Protein 6D8V (pdb70)

Nearest PDB structures (foldseek):
  6d8v-assembly1_A  TM=1.004E+00  e=6.070E-60  Sinorhizobium meliloti 1021
  5lt9-assembly1_A  TM=6.717E-01  e=2.397E-11  Pseudomonas aeruginosa
  3c8c-assembly1_B  TM=7.247E-01  e=2.917E-10  Vibrio cholerae O1 biovar El Tor str. N16961
  5avf-assembly1_A  TM=7.176E-01  e=3.956E-10  Vibrio cholerae
  6iov-assembly1_B-2  TM=7.305E-01  e=6.442E-10  Vibrio cholerae

Structure (mmCIF, N/CA/C/O backbone):
data_6D8V
#
_entry.id   6D8V
#
_cell.length_a   119.040
_cell.length_b   119.040
_cell.length_c   121.580
_cell.angle_alpha   90.000
_cell.angle_beta   90.000
_cell.angle_gamma   120.000
#
_symmetry.space_group_name_H-M   'P 62 2 2'
#
loop_
_entity.id
_entity.type
_entity.pdbx_description
1 polymer 'Probable chemoreceptor (Methyl-accepting chemotaxis) transmembrane protein'
2 non-polymer 2-AMINO-2-HYDROXYMETHYL-PROPANE-1,3-DIOL
3 non-polymer 1,1-DIMETHYL-PROLINIUM
4 water water
#
loop_
_atom_site.group_PDB
_atom_site.id
_atom_site.type_symbol
_atom_site.label_atom_id
_atom_site.label_alt_id
_atom_site.label_comp_id
_atom_site.label_asym_id
_atom_site.label_entity_id
_a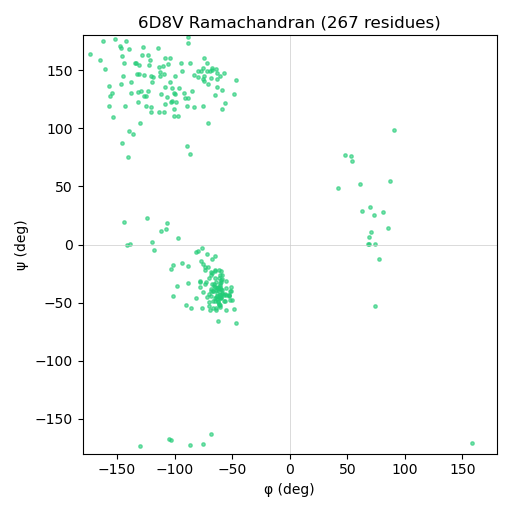tom_site.label_seq_id
_atom_site.pdbx_PDB_ins_code
_atom_site.Cartn_x
_atom_site.Cartn_y
_atom_site.Cartn_z
_atom_site.occupancy
_atom_site.B_iso_or_equiv
_atom_site.auth_seq_id
_atom_site.auth_comp_id
_atom_site.auth_asym_id
_atom_site.auth_atom_id
_atom_site.pdbx_PDB_model_num
ATOM 1 N N . ASP A 1 1 ? 42.998 58.017 89.592 1.00 123.77 38 ASP A N 1
ATOM 2 C CA . ASP A 1 1 ? 43.330 56.694 89.071 1.00 135.05 38 ASP A CA 1
ATOM 3 C C . ASP A 1 1 ? 42.316 55.665 89.562 1.00 138.07 38 ASP A C 1
ATOM 4 O O . ASP A 1 1 ? 41.899 55.704 90.722 1.00 128.24 38 ASP A O 1
ATOM 9 N N . ARG A 1 2 ? 41.913 54.742 88.682 1.00 148.49 39 ARG A N 1
ATOM 10 C CA . ARG A 1 2 ? 40.961 53.714 89.090 1.00 141.24 39 ARG A CA 1
ATOM 11 C C . ARG A 1 2 ? 41.601 52.669 89.995 1.00 130.22 39 ARG A C 1
ATOM 12 O O . ARG A 1 2 ? 40.885 51.996 90.744 1.00 121.29 39 ARG A O 1
ATOM 20 N N . VAL A 1 3 ? 42.926 52.526 89.948 1.00 124.55 40 VAL A N 1
ATOM 21 C CA . VAL A 1 3 ? 43.617 51.666 90.900 1.00 115.32 40 VAL A CA 1
ATOM 22 C C . VAL A 1 3 ? 43.714 52.348 92.259 1.00 110.75 40 VAL A C 1
ATOM 23 O O . VAL A 1 3 ? 43.282 51.801 93.281 1.00 89.75 40 VAL A O 1
ATOM 27 N N . GLU A 1 4 ? 44.272 53.561 92.290 1.00 117.36 41 GLU A N 1
ATOM 28 C CA . GLU A 1 4 ? 44.401 54.278 93.554 1.00 106.86 41 GLU A CA 1
ATOM 29 C C . GLU A 1 4 ? 43.047 54.547 94.193 1.00 94.01 41 GLU A C 1
ATOM 30 O O . GLU A 1 4 ? 42.933 54.518 95.424 1.00 87.95 41 GLU A O 1
ATOM 36 N N . THR A 1 5 ? 42.014 54.805 93.389 1.00 106.65 42 THR A N 1
ATOM 37 C CA . THR A 1 5 ? 40.689 55.018 93.963 1.00 96.54 42 THR A CA 1
ATOM 38 C C . THR A 1 5 ? 40.187 53.756 94.657 1.00 92.98 42 THR A C 1
ATOM 39 O O . THR A 1 5 ? 39.677 53.820 95.781 1.00 86.53 42 THR A O 1
ATOM 42 N N . LEU A 1 6 ? 40.345 52.597 94.010 1.00 97.24 43 LEU A N 1
ATOM 43 C CA . LEU A 1 6 ? 39.926 51.335 94.616 1.00 84.93 43 LEU A CA 1
ATOM 44 C C . LEU A 1 6 ? 40.706 51.041 95.894 1.00 84.12 43 LEU A C 1
ATOM 45 O O . LEU A 1 6 ? 40.142 50.532 96.870 1.00 76.55 43 LEU A O 1
ATOM 50 N N . VAL A 1 7 ? 42.005 51.338 95.907 1.00 81.05 44 VAL A N 1
ATOM 51 C CA . VAL A 1 7 ? 42.770 51.181 97.140 1.00 87.26 44 VAL A CA 1
ATOM 52 C C . VAL A 1 7 ? 42.212 52.098 98.216 1.00 77.54 44 VAL A C 1
ATOM 53 O O . VAL A 1 7 ? 42.020 51.689 99.369 1.00 73.56 44 VAL A O 1
ATOM 57 N N . PHE A 1 8 ? 41.929 53.351 97.853 1.00 76.03 45 PHE A N 1
ATOM 58 C CA . PHE A 1 8 ? 41.357 54.296 98.809 1.00 80.90 45 PHE A CA 1
ATOM 59 C C . PHE A 1 8 ? 40.020 53.794 99.359 1.00 81.89 45 PHE A C 1
ATOM 60 O O . PHE A 1 8 ? 39.786 53.843 100.574 1.00 70.96 45 PHE A O 1
ATOM 68 N N . ASP A 1 9 ? 39.137 53.286 98.495 1.00 69.49 46 ASP A N 1
ATOM 69 C CA . ASP A 1 9 ? 37.847 52.803 98.984 1.00 67.07 46 ASP A CA 1
ATOM 70 C C . ASP A 1 9 ? 38.023 51.608 99.918 1.00 72.78 46 ASP A C 1
ATOM 71 O O . ASP A 1 9 ? 37.584 51.644 101.074 1.00 69.32 46 ASP A O 1
ATOM 76 N N . GLY A 1 10 ? 38.677 50.543 99.443 1.00 89.19 47 GLY A N 1
ATOM 77 C CA . GLY A 1 10 ? 38.851 49.355 100.275 1.00 65.31 47 GLY A CA 1
ATOM 78 C C . GLY A 1 10 ? 39.443 49.670 101.637 1.00 65.70 47 GLY A C 1
ATOM 79 O O . GLY A 1 10 ? 38.959 49.193 102.670 1.00 66.19 47 GLY A O 1
ATOM 80 N N . ALA A 1 11 ? 40.513 50.468 101.657 1.00 60.78 48 ALA A N 1
ATOM 81 C CA . ALA A 1 11 ? 41.092 50.908 102.926 1.00 57.93 48 ALA A CA 1
ATOM 82 C C . ALA A 1 11 ? 40.082 51.680 103.772 1.00 67.70 48 ALA A C 1
ATOM 83 O O . ALA A 1 11 ? 40.005 51.487 104.992 1.00 63.24 48 ALA A O 1
ATOM 85 N N . LYS A 1 12 ? 39.301 52.565 103.143 1.00 58.05 49 LYS A N 1
ATOM 86 C CA . LYS A 1 12 ? 38.263 53.287 103.876 1.00 74.06 49 LYS A CA 1
ATOM 87 C C . LYS A 1 12 ? 37.259 52.324 104.500 1.00 67.19 49 LYS A C 1
ATOM 88 O O . LYS A 1 12 ? 36.889 52.464 105.673 1.00 63.29 49 LYS A O 1
ATOM 94 N N . THR A 1 13 ? 36.798 51.343 103.719 1.00 63.86 50 THR A N 1
ATOM 95 C CA . THR A 1 13 ? 35.807 50.391 104.212 1.00 66.25 50 THR A CA 1
ATOM 96 C C . THR A 1 13 ? 36.324 49.643 105.432 1.00 66.24 50 THR A C 1
ATOM 97 O O . THR A 1 13 ? 35.582 49.402 106.392 1.00 72.90 50 THR A O 1
ATOM 101 N N . GLU A 1 14 ? 37.602 49.284 105.413 1.00 71.64 51 GLU A N 1
ATOM 102 C CA . GLU A 1 14 ? 38.202 48.547 106.513 1.00 63.10 51 GLU A CA 1
ATOM 103 C C . GLU A 1 14 ? 38.514 49.470 107.693 1.00 70.51 51 GLU A C 1
ATOM 104 O O . GLU A 1 14 ? 38.374 49.072 108.856 1.00 55.01 51 GLU A O 1
ATOM 110 N N . ALA A 1 15 ? 38.937 50.710 107.417 1.00 66.43 52 ALA A N 1
ATOM 111 C CA . ALA A 1 15 ? 39.122 51.678 108.498 1.00 52.58 52 ALA A CA 1
ATOM 112 C C . ALA A 1 15 ? 37.805 51.991 109.184 1.00 60.96 52 ALA A C 1
ATOM 113 O O . ALA A 1 15 ? 37.770 52.125 110.413 1.00 67.39 52 ALA A O 1
ATOM 115 N N . ARG A 1 16 ? 36.717 52.102 108.410 1.00 67.71 53 ARG A N 1
ATOM 116 C CA . ARG A 1 16 ? 35.394 52.265 109.005 1.00 59.09 53 ARG A CA 1
ATOM 117 C C . ARG A 1 16 ? 35.087 51.119 109.963 1.00 55.54 53 ARG A C 1
ATOM 118 O O . ARG A 1 16 ? 34.580 51.343 111.068 1.00 61.38 53 ARG A O 1
ATOM 126 N N . ALA A 1 17 ? 35.418 49.886 109.572 1.00 65.66 54 ALA A N 1
ATOM 127 C CA . ALA A 1 17 ? 35.248 48.745 110.469 1.00 53.58 54 ALA A CA 1
ATOM 128 C C . ALA A 1 17 ? 36.123 48.863 111.716 1.00 66.48 54 ALA A C 1
ATOM 129 O O . ALA A 1 17 ? 35.663 48.583 112.829 1.00 65.45 54 ALA A O 1
ATOM 131 N N . ILE A 1 18 ? 37.394 49.255 111.551 1.00 70.20 55 ILE A N 1
ATOM 132 C CA . ILE A 1 18 ? 38.311 49.342 112.687 1.00 50.57 55 ILE A CA 1
ATOM 133 C C . ILE A 1 18 ? 37.871 50.434 113.642 1.00 58.74 55 ILE A C 1
ATOM 134 O O . ILE A 1 18 ? 37.957 50.279 114.867 1.00 56.83 55 ILE A O 1
ATOM 139 N N . ALA A 1 19 ? 37.404 51.562 113.094 1.00 57.00 56 ALA A N 1
ATOM 140 C CA . ALA A 1 19 ? 37.059 52.710 113.922 1.00 48.91 56 ALA A CA 1
ATOM 141 C C . ALA A 1 19 ? 35.858 52.414 114.812 1.00 50.89 56 ALA A C 1
ATOM 142 O O . ALA A 1 19 ? 35.826 52.822 115.979 1.00 56.34 56 ALA A O 1
ATOM 144 N N . SER A 1 20 ? 34.853 51.712 114.288 1.00 53.64 57 SER A N 1
ATOM 145 C CA . SER A 1 20 ? 33.683 51.446 115.122 1.00 66.19 57 SER A CA 1
ATOM 146 C C . SER A 1 20 ? 34.014 50.463 116.238 1.00 64.38 57 SER A C 1
ATOM 147 O O . SER A 1 20 ? 33.405 50.515 117.313 1.00 68.71 57 SER A O 1
ATOM 150 N N . ASP A 1 21 ? 34.978 49.569 116.006 1.00 60.10 58 ASP A N 1
ATOM 151 C CA . ASP A 1 21 ? 35.422 48.679 117.068 1.00 44.65 58 ASP A CA 1
ATOM 152 C C . ASP A 1 21 ? 36.184 49.441 118.145 1.00 60.46 58 ASP A C 1
ATOM 153 O O . ASP A 1 21 ? 35.883 49.295 119.335 1.00 56.78 58 ASP A O 1
ATOM 158 N N . ILE A 1 22 ? 37.163 50.265 117.755 1.00 56.57 59 ILE A N 1
ATOM 159 C CA . ILE A 1 22 ? 37.877 51.066 118.743 1.00 51.43 59 ILE A CA 1
ATOM 160 C C . ILE A 1 22 ? 36.913 52.019 119.441 1.00 61.82 59 ILE A C 1
ATOM 161 O O . ILE A 1 22 ? 36.885 52.119 120.674 1.00 70.41 59 ILE A O 1
ATOM 166 N N . ALA A 1 23 ? 36.102 52.738 118.663 1.00 65.89 60 ALA A N 1
ATOM 167 C CA . ALA A 1 23 ? 35.182 53.705 119.261 1.00 57.43 60 ALA A CA 1
ATOM 168 C C . ALA A 1 23 ? 34.196 53.027 120.210 1.00 57.93 60 ALA A C 1
ATOM 169 O O . ALA A 1 23 ? 33.858 53.576 121.266 1.00 48.03 60 ALA A O 1
ATOM 171 N N . GLY A 1 24 ? 33.732 51.829 119.855 1.00 60.48 61 GLY A N 1
ATOM 172 C CA . GLY A 1 24 ? 32.856 51.099 120.753 1.00 55.06 61 GLY A CA 1
ATOM 173 C C . GLY A 1 24 ? 33.547 50.721 122.043 1.00 42.41 61 GLY A C 1
ATOM 174 O O . GLY A 1 24 ? 33.073 51.033 123.139 1.00 62.03 61 GLY A O 1
ATOM 175 N N . SER A 1 25 ? 34.689 50.039 121.934 1.00 58.98 62 SER A N 1
ATOM 176 C CA . SER A 1 25 ? 35.473 49.714 123.119 1.00 52.35 62 SER A CA 1
ATOM 177 C C . SER A 1 25 ? 35.716 50.952 123.985 1.00 65.90 62 SER A C 1
ATOM 178 O O . SER A 1 25 ? 35.498 50.912 125.205 1.00 64.50 62 SER A O 1
ATOM 181 N N . VAL A 1 26 ? 36.142 52.067 123.371 1.00 47.45 63 VAL A N 1
ATOM 182 C CA . VAL A 1 26 ? 36.389 53.295 124.129 1.00 51.85 63 VAL A CA 1
ATOM 183 C C . VAL A 1 26 ? 35.116 53.765 124.821 1.00 68.50 63 VAL A C 1
ATOM 184 O O . VAL A 1 26 ? 35.105 54.020 126.034 1.00 62.94 63 VAL A O 1
ATOM 188 N N . GLY A 1 27 ? 34.031 53.921 124.049 1.00 48.23 64 GLY A N 1
ATOM 189 C CA . GLY A 1 27 ? 32.780 54.404 124.620 1.00 46.21 64 GLY A CA 1
ATOM 190 C C . GLY A 1 27 ? 32.302 53.553 125.784 1.00 59.20 64 GLY A C 1
ATOM 191 O O . GLY A 1 27 ? 31.778 54.068 126.778 1.00 74.86 64 GLY A O 1
ATOM 192 N N . GLU A 1 28 ? 32.499 52.235 125.682 1.00 55.24 65 GLU A N 1
ATOM 193 C CA . GLU A 1 28 ? 32.069 51.332 126.748 1.00 52.12 65 GLU A CA 1
ATOM 194 C C . GLU A 1 28 ? 32.901 51.529 128.011 1.00 64.51 65 GLU A C 1
ATOM 195 O O . GLU A 1 28 ? 32.359 51.503 129.127 1.00 54.59 65 GLU A O 1
ATOM 201 N N . LEU A 1 29 ? 34.221 51.734 127.860 1.00 60.13 66 LEU A N 1
ATOM 202 C CA . LEU A 1 29 ? 35.051 52.042 129.024 1.00 49.10 66 LEU A CA 1
ATOM 203 C C . LEU A 1 29 ? 34.716 53.417 129.580 1.00 62.63 66 LEU A C 1
ATOM 204 O O . LEU A 1 29 ? 34.601 53.587 130.800 1.00 71.77 66 LEU A O 1
ATOM 209 N N . ALA A 1 30 ? 34.559 54.413 128.701 1.00 61.78 67 ALA A N 1
ATOM 210 C CA . ALA A 1 30 ? 34.156 55.740 129.160 1.00 66.61 67 ALA A CA 1
ATOM 211 C C . ALA A 1 30 ? 32.900 55.662 130.019 1.00 76.34 67 ALA A C 1
ATOM 212 O O . ALA A 1 30 ? 32.817 56.309 131.071 1.00 74.14 67 ALA A O 1
ATOM 214 N N . ALA A 1 31 ? 31.919 54.859 129.594 1.00 83.16 68 ALA A N 1
ATOM 215 C CA . ALA A 1 31 ? 30.703 54.676 130.383 1.00 57.95 68 ALA A CA 1
ATOM 216 C C . ALA A 1 31 ? 30.998 54.026 131.729 1.00 73.03 68 ALA A C 1
ATOM 217 O O . ALA A 1 31 ? 30.425 54.419 132.756 1.00 67.98 68 ALA A O 1
ATOM 219 N N . ALA A 1 32 ? 31.876 53.017 131.744 1.00 65.92 69 ALA A N 1
ATOM 220 C CA . ALA A 1 32 ? 32.251 52.390 133.008 1.00 68.45 69 ALA A CA 1
ATOM 221 C C . ALA A 1 32 ? 33.009 53.357 133.908 1.00 71.72 69 ALA A C 1
ATOM 222 O O . ALA A 1 32 ? 32.850 53.322 135.132 1.00 83.16 69 ALA A O 1
ATOM 224 N N . ALA A 1 33 ? 33.829 54.231 133.329 1.00 56.55 70 ALA A N 1
ATOM 225 C CA . ALA A 1 33 ? 34.498 55.242 134.139 1.00 73.57 70 ALA A CA 1
ATOM 226 C C . ALA A 1 33 ? 33.484 56.229 134.713 1.00 73.62 70 ALA A C 1
ATOM 227 O O . ALA A 1 33 ? 33.493 56.513 135.916 1.00 94.36 70 ALA A O 1
ATOM 229 N N . ARG A 1 34 ? 32.584 56.746 133.869 1.00 60.50 71 ARG A N 1
ATOM 230 C CA . ARG A 1 34 ? 31.593 57.713 134.346 1.00 73.13 71 ARG A CA 1
ATOM 231 C C . ARG A 1 34 ? 30.702 57.114 135.434 1.00 82.38 71 ARG A C 1
ATOM 232 O O . ARG A 1 34 ? 30.400 57.776 136.435 1.00 85.57 71 ARG A O 1
ATOM 240 N N . THR A 1 35 ? 30.263 55.865 135.253 1.00 69.92 72 THR A N 1
ATOM 241 C CA . THR A 1 35 ? 29.522 55.185 136.310 1.00 70.39 72 THR A CA 1
ATOM 242 C C . THR A 1 35 ? 30.322 55.137 137.606 1.00 83.17 72 THR A C 1
ATOM 243 O O . THR A 1 35 ? 29.801 55.456 138.680 1.00 81.99 72 THR A O 1
ATOM 247 N N . MET A 1 36 ? 31.591 54.724 137.526 1.00 82.28 73 MET A N 1
ATOM 248 C CA . MET A 1 36 ? 32.417 54.643 138.727 1.00 80.52 73 MET A CA 1
ATOM 249 C C . MET A 1 36 ? 32.565 56.007 139.391 1.00 76.55 73 MET A C 1
ATOM 250 O O . MET A 1 36 ? 32.430 56.130 140.615 1.00 76.97 73 MET A O 1
ATOM 255 N N . SER A 1 37 ? 32.845 57.045 138.601 1.00 72.01 74 SER A N 1
ATOM 256 C CA . SER A 1 37 ? 32.871 58.402 139.133 1.00 80.36 74 SER A CA 1
ATOM 257 C C . SER A 1 37 ? 31.600 58.717 139.910 1.00 92.23 74 SER A C 1
ATOM 258 O O . SER A 1 37 ? 31.649 59.423 140.925 1.00 91.38 74 SER A O 1
ATOM 261 N N . GLY A 1 38 ? 30.457 58.201 139.451 1.00 99.61 75 GLY A N 1
ATOM 262 C CA . GLY A 1 38 ? 29.208 58.452 140.150 1.00 85.39 75 GLY A CA 1
ATOM 263 C C . GLY A 1 38 ? 29.137 57.741 141.487 1.00 87.51 75 GLY A C 1
ATOM 264 O O . GLY A 1 38 ? 28.860 58.361 142.518 1.00 89.10 75 GLY A O 1
ATOM 265 N N . VAL A 1 39 ? 29.382 56.425 141.492 1.00 87.93 76 VAL A N 1
ATOM 266 C CA . VAL A 1 39 ? 29.251 55.674 142.741 1.00 103.38 76 VAL A CA 1
ATOM 267 C C . VAL A 1 39 ? 30.274 56.145 143.765 1.00 100.36 76 VAL A C 1
ATOM 268 O O . VAL A 1 39 ? 30.007 56.130 144.975 1.00 91.77 76 VAL A O 1
ATOM 272 N N . LEU A 1 40 ? 31.451 56.584 143.309 1.00 87.78 77 LEU A N 1
ATOM 273 C CA . LEU A 1 40 ? 32.410 57.173 144.238 1.00 95.57 77 LEU A CA 1
ATOM 274 C C . LEU A 1 40 ? 31.906 58.514 144.769 1.00 99.30 77 LEU A C 1
ATOM 275 O O . LEU A 1 40 ? 32.077 58.823 145.955 1.00 100.52 77 LEU A O 1
ATOM 280 N N . GLY A 1 41 ? 31.266 59.311 143.915 1.00 91.60 78 GLY A N 1
ATOM 281 C CA . GLY A 1 41 ? 30.685 60.576 144.326 1.00 93.97 78 GLY A CA 1
ATOM 282 C C . GLY A 1 41 ? 29.473 60.430 145.227 1.00 98.09 78 GLY A C 1
ATOM 283 O O . GLY A 1 41 ? 29.452 60.980 146.332 1.00 105.23 78 GLY A O 1
ATOM 284 N N . ARG A 1 42 ? 28.449 59.702 144.771 1.00 97.26 79 ARG A N 1
ATOM 285 C CA . ARG A 1 42 ? 27.283 59.473 145.620 1.00 102.52 79 ARG A CA 1
ATOM 286 C C . ARG A 1 42 ? 27.681 58.771 146.915 1.00 110.00 79 ARG A C 1
ATOM 287 O O . ARG A 1 42 ? 27.178 59.109 147.992 1.00 120.42 79 ARG A O 1
ATOM 295 N N . GLY A 1 43 ? 28.579 57.784 146.834 1.00 101.18 80 GLY A N 1
ATOM 296 C CA . GLY A 1 43 ? 29.065 57.134 148.042 1.00 107.64 80 GLY A CA 1
ATOM 297 C C . GLY A 1 43 ? 29.718 58.088 149.015 1.00 112.16 80 GLY A C 1
ATOM 298 O O . GLY A 1 43 ? 29.740 57.820 150.226 1.00 113.25 80 GLY A O 1
ATOM 299 N N . HIS A 1 44 ? 30.249 59.199 148.507 1.00 109.94 81 HIS A N 1
ATOM 300 C CA . HIS A 1 44 ? 30.790 60.244 149.360 1.00 111.19 81 HIS A CA 1
ATOM 301 C C . HIS A 1 44 ? 29.680 61.145 149.888 1.00 118.30 81 HIS A C 1
ATOM 302 O O . HIS A 1 44 ? 29.632 61.446 151.087 1.00 126.97 81 HIS A O 1
ATOM 309 N N . ALA A 1 45 ? 28.767 61.563 149.008 1.00 114.73 82 ALA A N 1
ATOM 310 C CA . ALA A 1 45 ? 27.685 62.449 149.426 1.00 118.34 82 ALA A CA 1
ATOM 311 C C . ALA A 1 45 ? 26.930 61.888 150.627 1.00 123.48 82 ALA A C 1
ATOM 312 O O . ALA A 1 45 ? 26.623 62.621 151.573 1.00 138.30 82 ALA A O 1
ATOM 314 N N . GLY A 1 46 ? 26.630 60.593 150.615 1.00 121.68 83 GLY A N 1
ATOM 315 C CA . GLY A 1 46 ? 25.794 60.021 151.652 1.00 126.61 83 GLY A CA 1
ATOM 316 C C . GLY A 1 46 ? 26.527 59.168 152.666 1.00 134.00 83 GLY A C 1
ATOM 317 O O . GLY A 1 46 ? 25.899 58.386 153.387 1.00 144.10 83 GLY A O 1
ATOM 318 N N . GLN A 1 47 ? 27.848 59.320 152.746 1.00 128.76 84 GLN A N 1
ATOM 319 C CA . GLN A 1 47 ? 28.691 58.489 153.605 1.00 130.98 84 GLN A CA 1
ATOM 320 C C . GLN A 1 47 ? 28.254 57.028 153.542 1.00 128.73 84 GLN A C 1
ATOM 321 O O . GLN A 1 47 ? 28.067 56.355 154.560 1.00 133.17 84 GLN A O 1
ATOM 327 N N . SER A 1 48 ? 28.075 56.548 152.309 1.00 123.07 85 SER A N 1
ATOM 328 C CA . SER A 1 48 ? 27.782 55.146 152.052 1.00 124.79 85 SER A CA 1
ATOM 329 C C . SER A 1 48 ? 29.039 54.305 151.900 1.00 122.06 85 SER A C 1
ATOM 330 O O . SER A 1 48 ? 28.967 53.077 152.015 1.00 125.69 85 SER A O 1
ATOM 333 N N . THR A 1 49 ? 30.181 54.928 151.638 1.00 116.74 86 THR A N 1
ATOM 334 C CA . THR A 1 49 ? 31.438 54.207 151.507 1.00 125.06 86 THR A CA 1
ATOM 335 C C . THR A 1 49 ? 32.534 54.984 152.214 1.00 123.42 86 THR A C 1
ATOM 336 O O . THR A 1 49 ? 32.687 56.191 151.998 1.00 116.62 86 THR A O 1
ATOM 340 N N . ASP A 1 50 ? 33.285 54.293 153.062 1.00 134.98 87 ASP A N 1
ATOM 341 C CA . ASP A 1 50 ? 34.448 54.882 153.708 1.00 130.45 87 ASP A CA 1
ATOM 342 C C . ASP A 1 50 ? 35.585 54.966 152.691 1.00 125.21 87 ASP A C 1
ATOM 343 O O . ASP A 1 50 ? 35.403 54.738 151.491 1.00 126.74 87 ASP A O 1
ATOM 348 N N . ARG A 1 51 ? 36.780 55.319 153.156 1.00 129.16 88 ARG A N 1
ATOM 349 C CA . ARG A 1 51 ? 37.930 55.316 152.262 1.00 128.46 88 ARG A CA 1
ATOM 350 C C . ARG A 1 51 ? 38.383 53.899 151.937 1.00 127.89 88 ARG A C 1
ATOM 351 O O . ARG A 1 51 ? 38.878 53.646 150.832 1.00 107.10 88 ARG A O 1
ATOM 359 N N . ALA A 1 52 ? 38.226 52.971 152.884 1.00 139.34 89 ALA A N 1
ATOM 360 C CA . ALA A 1 52 ? 38.577 51.579 152.628 1.00 126.63 89 ALA A CA 1
ATOM 361 C C . ALA A 1 52 ? 37.721 51.002 151.509 1.00 115.22 89 ALA A C 1
ATOM 362 O O . ALA A 1 52 ? 38.239 50.411 150.554 1.00 110.81 89 ALA A O 1
ATOM 364 N N . GLY A 1 53 ? 36.401 51.184 151.606 1.00 119.22 90 GLY A N 1
ATOM 365 C CA . GLY A 1 53 ? 35.497 50.637 150.608 1.00 114.18 90 GLY A CA 1
ATOM 366 C C . GLY A 1 53 ? 35.658 51.253 149.232 1.00 106.02 90 GLY A C 1
ATOM 367 O O . GLY A 1 53 ? 35.467 50.574 148.217 1.00 98.08 90 GLY A O 1
ATOM 368 N N . ALA A 1 54 ? 35.990 52.544 149.166 1.00 106.47 91 ALA A N 1
ATOM 369 C CA . ALA A 1 54 ? 36.255 53.144 147.863 1.00 102.65 91 ALA A CA 1
ATOM 370 C C . ALA A 1 54 ? 37.280 52.323 147.090 1.00 109.86 91 ALA A C 1
ATOM 371 O O . ALA A 1 54 ? 37.138 52.119 145.879 1.00 107.57 91 ALA A O 1
ATOM 373 N N . ILE A 1 55 ? 38.308 51.818 147.779 1.00 108.40 92 ILE A N 1
ATOM 374 C CA . ILE A 1 55 ? 39.280 50.943 147.127 1.00 107.20 92 ILE A CA 1
ATOM 375 C C . ILE A 1 55 ? 38.620 49.640 146.687 1.00 101.26 92 ILE A C 1
ATOM 376 O O . ILE A 1 55 ? 38.793 49.204 145.543 1.00 102.44 92 ILE A O 1
ATOM 381 N N . ASN A 1 56 ? 37.861 48.994 147.579 1.00 95.32 93 ASN A N 1
ATOM 382 C CA . ASN A 1 56 ? 37.119 47.795 147.194 1.00 94.75 93 ASN A CA 1
ATOM 383 C C . ASN A 1 56 ? 36.341 48.022 145.902 1.00 100.96 93 ASN A C 1
ATOM 384 O O . ASN A 1 56 ? 36.512 47.286 144.922 1.00 99.06 93 ASN A O 1
ATOM 389 N N . LEU A 1 57 ? 35.491 49.053 145.877 1.00 98.78 94 LEU A N 1
ATOM 390 C CA . LEU A 1 57 ? 34.628 49.272 144.720 1.00 99.69 94 LEU A CA 1
ATOM 391 C C . LEU A 1 57 ? 35.436 49.549 143.457 1.00 97.07 94 LEU A C 1
ATOM 392 O O . LEU A 1 57 ? 35.041 49.137 142.361 1.00 102.47 94 LEU A O 1
ATOM 397 N N . LEU A 1 58 ? 36.558 50.262 143.584 1.00 92.64 95 LEU A N 1
ATOM 398 C CA . LEU A 1 58 ? 37.330 50.650 142.410 1.00 91.52 95 LEU A CA 1
ATOM 399 C C . LEU A 1 58 ? 37.821 49.449 141.611 1.00 90.88 95 LEU A C 1
ATOM 400 O O . LEU A 1 58 ? 38.108 49.585 140.418 1.00 83.92 95 LEU A O 1
ATOM 405 N N . LYS A 1 59 ? 37.928 48.279 142.234 1.00 99.46 96 LYS A N 1
ATOM 406 C CA . LYS A 1 59 ? 38.418 47.107 141.523 1.00 91.63 96 LYS A CA 1
ATOM 407 C C . LYS A 1 59 ? 37.379 46.527 140.572 1.00 95.12 96 LYS A C 1
ATOM 408 O O . LYS A 1 59 ? 37.737 45.749 139.678 1.00 80.48 96 LYS A O 1
ATOM 414 N N . ALA A 1 60 ? 36.104 46.899 140.738 1.00 102.27 97 ALA A N 1
ATOM 415 C CA . ALA A 1 60 ? 35.047 46.337 139.903 1.00 89.86 97 ALA A CA 1
ATOM 416 C C . ALA A 1 60 ? 35.268 46.640 138.429 1.00 87.01 97 ALA A C 1
ATOM 417 O O . ALA A 1 60 ? 34.918 45.823 137.566 1.00 86.02 97 ALA A O 1
ATOM 419 N N . ASN A 1 61 ? 35.851 47.802 138.121 1.00 76.62 98 ASN A N 1
ATOM 420 C CA . ASN A 1 61 ? 35.994 48.217 136.728 1.00 78.79 98 ASN A CA 1
ATOM 421 C C . ASN A 1 61 ? 36.972 47.340 135.957 1.00 83.88 98 ASN A C 1
ATOM 422 O O . ASN A 1 61 ? 36.884 47.259 134.725 1.00 93.59 98 ASN A O 1
ATOM 427 N N . LEU A 1 62 ? 37.918 46.697 136.651 1.00 95.84 99 LEU A N 1
ATOM 428 C CA . LEU A 1 62 ? 38.848 45.792 135.984 1.00 82.78 99 LEU A CA 1
ATOM 429 C C . LEU A 1 62 ? 38.305 44.370 135.901 1.00 83.44 99 LEU A C 1
ATOM 430 O O . LEU A 1 62 ? 38.591 43.653 134.933 1.00 77.26 99 LEU A O 1
ATOM 435 N N . GLU A 1 63 ? 37.530 43.944 136.900 1.00 76.56 100 GLU A N 1
ATOM 436 C CA . GLU A 1 63 ? 36.943 42.612 136.858 1.00 88.70 100 GLU A CA 1
ATOM 437 C C . GLU A 1 63 ? 35.878 42.486 135.773 1.00 88.55 100 GLU A C 1
ATOM 438 O O . GLU A 1 63 ? 35.629 41.378 135.287 1.00 101.86 100 GLU A O 1
ATOM 444 N N . GLN A 1 64 ? 35.233 43.588 135.380 1.00 92.08 101 GLN A N 1
ATOM 445 C CA . GLN A 1 64 ? 34.127 43.498 134.430 1.00 88.89 101 GLN A CA 1
ATOM 446 C C . GLN A 1 64 ? 34.498 43.883 133.004 1.00 82.35 101 GLN A C 1
ATOM 447 O O . GLN A 1 64 ? 33.752 43.552 132.080 1.00 104.29 101 GLN A O 1
ATOM 453 N N . HIS A 1 65 ? 35.609 44.577 132.790 1.00 81.74 102 HIS A N 1
ATOM 454 C CA . HIS A 1 65 ? 36.006 45.018 131.453 1.00 93.60 102 HIS A CA 1
ATOM 455 C C . HIS A 1 65 ? 37.463 44.625 131.218 1.00 97.28 102 HIS A C 1
ATOM 456 O O . HIS A 1 65 ? 38.383 45.249 131.756 1.00 81.75 102 HIS A O 1
ATOM 463 N N . GLY A 1 66 ? 37.665 43.575 130.420 1.00 97.59 103 GLY A N 1
ATOM 464 C CA . GLY A 1 66 ? 39.005 43.098 130.140 1.00 89.61 103 GLY A CA 1
ATOM 465 C C . GLY A 1 66 ? 39.855 44.083 129.370 1.00 89.15 103 GLY A C 1
ATOM 466 O O . GLY A 1 66 ? 41.088 44.004 129.430 1.00 89.91 103 GLY A O 1
ATOM 467 N N . PHE A 1 67 ? 39.229 45.014 128.653 1.00 80.81 104 PHE A N 1
ATOM 468 C CA . PHE A 1 67 ? 39.976 45.971 127.848 1.00 64.17 104 PHE A CA 1
ATOM 469 C C . PHE A 1 67 ? 40.542 47.123 128.667 1.00 69.56 104 PHE A C 1
ATOM 470 O O . PHE A 1 67 ? 41.298 47.934 128.121 1.00 88.78 104 PHE A O 1
ATOM 478 N N . ALA A 1 68 ? 40.216 47.204 129.954 1.00 77.62 105 ALA A N 1
ATOM 479 C CA . ALA A 1 68 ? 40.785 48.214 130.835 1.00 78.66 105 ALA A CA 1
ATOM 480 C C . ALA A 1 68 ? 42.048 47.674 131.502 1.00 80.19 105 ALA A C 1
ATOM 481 O O . ALA A 1 68 ? 42.022 46.600 132.112 1.00 91.29 105 ALA A O 1
ATOM 483 N N . PHE A 1 69 ? 43.154 48.418 131.379 1.00 68.43 106 PHE A N 1
ATOM 484 C CA . PHE A 1 69 ? 44.404 48.008 132.011 1.00 66.95 106 PHE A CA 1
ATOM 485 C C . PHE A 1 69 ? 44.409 48.318 133.498 1.00 64.72 106 PHE A C 1
ATOM 486 O O . PHE A 1 69 ? 45.045 47.601 134.278 1.00 62.62 106 PHE A O 1
ATOM 494 N N . GLY A 1 70 ? 43.718 49.378 133.901 1.00 73.85 107 GLY A N 1
ATOM 495 C CA . GLY A 1 70 ? 43.744 49.818 135.283 1.00 71.82 107 GLY A CA 1
ATOM 496 C C . GLY A 1 70 ? 42.623 50.777 135.577 1.00 75.48 107 GLY A C 1
ATOM 497 O O . GLY A 1 70 ? 42.060 51.414 134.676 1.00 79.74 107 GLY A O 1
ATOM 498 N N . SER A 1 71 ? 42.298 50.881 136.866 1.00 77.65 108 SER A N 1
ATOM 499 C CA . SER A 1 71 ? 41.244 51.745 137.376 1.00 84.46 108 SER A CA 1
ATOM 500 C C . SER A 1 71 ? 41.809 52.525 138.553 1.00 86.57 108 SER A C 1
ATOM 501 O O . SER A 1 71 ? 42.429 51.935 139.446 1.00 89.70 108 SER A O 1
ATOM 504 N N . TRP A 1 72 ? 41.606 53.841 138.565 1.00 84.43 109 TRP A N 1
ATOM 505 C CA . TRP A 1 72 ? 42.255 54.669 139.571 1.00 86.31 109 TRP A CA 1
ATOM 506 C C . TRP A 1 72 ? 41.316 55.774 140.034 1.00 94.03 109 TRP A C 1
ATOM 507 O O . TRP A 1 72 ? 40.204 55.949 139.517 1.00 76.59 109 TRP A O 1
ATOM 518 N N . PHE A 1 73 ? 41.786 56.518 141.034 1.00 104.93 110 PHE A N 1
ATOM 519 C CA . PHE A 1 73 ? 41.086 57.701 141.526 1.00 104.01 110 PHE A CA 1
ATOM 520 C C . PHE A 1 73 ? 42.086 58.619 142.212 1.00 95.05 110 PHE A C 1
ATOM 521 O O . PHE A 1 73 ? 42.703 58.230 143.209 1.00 83.38 110 PHE A O 1
ATOM 529 N N . ALA A 1 74 ? 42.236 59.834 141.691 1.00 94.27 111 ALA A N 1
ATOM 530 C CA . ALA A 1 74 ? 43.030 60.873 142.333 1.00 99.64 111 ALA A CA 1
ATOM 531 C C . ALA A 1 74 ? 42.091 61.851 143.025 1.00 94.36 111 ALA A C 1
ATOM 532 O O . ALA A 1 74 ? 41.208 62.431 142.385 1.00 119.55 111 ALA A O 1
ATOM 534 N N . GLU A 1 75 ? 42.287 62.033 144.321 1.00 90.48 112 GLU A N 1
ATOM 535 C CA . GLU A 1 75 ? 41.383 62.810 145.155 1.00 107.47 112 GLU A CA 1
ATOM 536 C C . GLU A 1 75 ? 41.930 64.215 145.377 1.00 107.49 112 GLU A C 1
ATOM 537 O O . GLU A 1 75 ? 43.090 64.376 145.775 1.00 99.20 112 GLU A O 1
ATOM 543 N N . GLU A 1 76 ? 41.090 65.220 145.126 1.00 111.03 113 GLU A N 1
ATOM 544 C CA . GLU A 1 76 ? 41.416 66.592 145.486 1.00 118.50 113 GLU A CA 1
ATOM 545 C C . GLU A 1 76 ? 41.959 66.630 146.918 1.00 128.17 113 GLU A C 1
ATOM 546 O O . GLU A 1 76 ? 41.448 65.916 147.789 1.00 153.43 113 GLU A O 1
ATOM 552 N N . PRO A 1 77 ? 42.970 67.464 147.199 1.00 125.76 114 PRO A N 1
ATOM 553 C CA . PRO A 1 77 ? 43.703 67.341 148.473 1.00 125.86 114 PRO A CA 1
ATOM 554 C C . PRO A 1 77 ? 42.826 67.422 149.716 1.00 123.50 114 PRO A C 1
ATOM 555 O O . PRO A 1 77 ? 42.135 68.424 149.940 1.00 122.87 114 PRO A O 1
A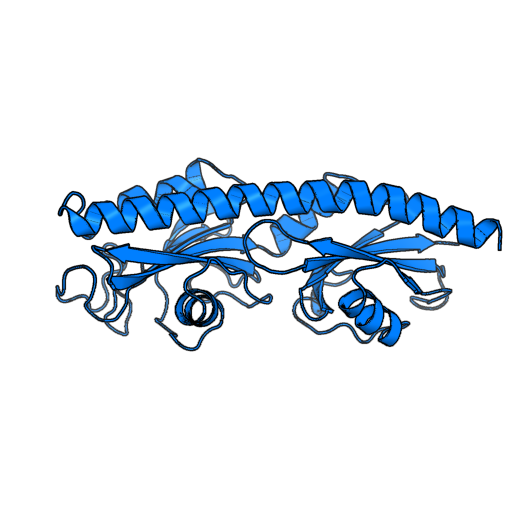TOM 559 N N . LYS A 1 78 ? 42.878 66.357 150.529 1.00 128.54 115 LYS A N 1
ATOM 560 C CA . LYS A 1 78 ? 42.119 66.123 151.765 1.00 133.71 115 LYS A CA 1
ATOM 561 C C . LYS A 1 78 ? 40.621 65.904 151.536 1.00 123.88 115 LYS A C 1
ATOM 562 O O . LYS A 1 78 ? 39.875 65.761 152.511 1.00 127.84 115 LYS A O 1
ATOM 568 N N . ALA A 1 79 ? 40.162 65.813 150.290 1.00 118.66 116 ALA A N 1
ATOM 569 C CA . ALA A 1 79 ? 38.731 65.921 150.017 1.00 118.09 116 ALA A CA 1
ATOM 570 C C . ALA A 1 79 ? 37.947 64.710 150.524 1.00 129.07 116 ALA A C 1
ATOM 571 O O . ALA A 1 79 ? 36.858 64.870 151.089 1.00 160.37 116 ALA A O 1
ATOM 573 N N . TYR A 1 80 ? 38.464 63.494 150.323 1.00 118.02 117 TYR A N 1
ATOM 574 C CA . TYR A 1 80 ? 37.667 62.295 150.586 1.00 114.54 117 TYR A CA 1
ATOM 575 C C . TYR A 1 80 ? 37.259 62.167 152.051 1.00 130.01 117 TYR A C 1
ATOM 576 O O . TYR A 1 80 ? 36.066 62.219 152.372 1.00 129.83 117 TYR A O 1
ATOM 584 N N . ASP A 1 81 ? 38.230 61.981 152.950 1.00 133.29 118 ASP A N 1
ATOM 585 C CA . ASP A 1 81 ? 37.902 61.798 154.357 1.00 136.22 118 ASP A CA 1
ATOM 586 C C . ASP A 1 81 ? 38.839 62.530 155.309 1.00 141.72 118 ASP A C 1
ATOM 587 O O . ASP A 1 81 ? 38.650 62.431 156.526 1.00 152.59 118 ASP A O 1
ATOM 592 N N . GLY A 1 82 ? 39.833 63.257 154.804 1.00 137.74 119 GLY A N 1
ATOM 593 C CA . GLY A 1 82 ? 40.678 64.085 155.641 1.00 142.17 119 GLY A CA 1
ATOM 594 C C . GLY A 1 82 ? 41.590 63.355 156.603 1.00 141.62 119 GLY A C 1
ATOM 595 O O . GLY A 1 82 ? 42.328 64.018 157.342 1.00 146.26 119 GLY A O 1
ATOM 596 N N . LYS A 1 83 ? 41.572 62.024 156.627 1.00 139.60 120 LYS A N 1
ATOM 597 C CA . LYS A 1 83 ? 42.420 61.281 157.547 1.00 142.86 120 LYS A CA 1
ATOM 598 C C . LYS A 1 83 ? 43.889 61.364 157.116 1.00 145.98 120 LYS A C 1
ATOM 599 O O . LYS A 1 83 ? 44.213 61.612 155.950 1.00 135.82 120 LYS A O 1
ATOM 605 N N . ASP A 1 84 ? 44.785 61.175 158.087 1.00 160.11 121 ASP A N 1
ATOM 606 C CA . ASP A 1 84 ? 46.208 61.074 157.783 1.00 144.11 121 ASP A CA 1
ATOM 607 C C . ASP A 1 84 ? 46.460 59.889 156.854 1.00 138.39 121 ASP A C 1
ATOM 608 O O . ASP A 1 84 ? 45.806 58.849 156.945 1.00 149.12 121 ASP A O 1
ATOM 613 N N . VAL A 1 85 ? 47.426 60.037 155.955 1.00 134.60 122 VAL A N 1
ATOM 614 C CA . VAL A 1 85 ? 47.460 59.150 154.798 1.00 147.15 122 VAL A CA 1
ATOM 615 C C . VAL A 1 85 ? 48.876 58.729 154.408 1.00 148.37 122 VAL A C 1
ATOM 616 O O . VAL A 1 85 ? 49.060 57.936 153.478 1.00 155.71 122 VAL A O 1
ATOM 620 N N . ILE A 1 86 ? 49.883 59.209 155.137 1.00 155.06 123 ILE A N 1
ATOM 621 C CA . ILE A 1 86 ? 51.266 59.063 154.683 1.00 141.68 123 ILE A CA 1
ATOM 622 C C . ILE A 1 86 ? 51.612 57.590 154.494 1.00 132.70 123 ILE A C 1
ATOM 623 O O . ILE A 1 86 ? 51.584 56.797 155.446 1.00 134.23 123 ILE A O 1
ATOM 628 N N . ASP A 1 87 ? 51.920 57.215 153.249 1.00 126.97 124 ASP A N 1
ATOM 629 C CA . ASP A 1 87 ? 52.492 55.922 152.873 1.00 129.65 124 ASP A CA 1
ATOM 630 C C . ASP A 1 87 ? 51.783 54.724 153.492 1.00 126.05 124 ASP A C 1
ATOM 631 O O . ASP A 1 87 ? 52.291 54.107 154.434 1.00 129.93 124 ASP A O 1
ATOM 636 N N . ASN A 1 88 ? 50.619 54.374 152.949 1.00 133.68 125 ASN A N 1
ATOM 637 C CA . ASN A 1 88 ? 49.914 53.136 153.295 1.00 144.69 125 ASN A CA 1
ATOM 638 C C . ASN A 1 88 ? 49.226 52.685 152.009 1.00 140.03 125 ASN A C 1
ATOM 639 O O . ASN A 1 88 ? 48.068 53.030 151.754 1.00 132.83 125 ASN A O 1
ATOM 644 N N . THR A 1 89 ? 49.958 51.923 151.194 1.00 139.30 126 THR A N 1
ATOM 645 C CA . THR A 1 89 ? 49.451 51.546 149.880 1.00 133.56 126 THR A CA 1
ATOM 646 C C . THR A 1 89 ? 48.153 50.755 149.982 1.00 144.30 126 THR A C 1
ATOM 647 O O . THR A 1 89 ? 47.291 50.856 149.100 1.00 138.42 126 THR A O 1
ATOM 651 N N . GLU A 1 90 ? 47.986 49.973 151.050 1.00 153.33 127 GLU A N 1
ATOM 652 C CA . GLU A 1 90 ? 46.742 49.239 151.244 1.00 133.08 127 GLU A CA 1
ATOM 653 C C . GLU A 1 90 ? 45.575 50.148 151.621 1.00 121.35 127 GLU A C 1
ATOM 654 O O . GLU A 1 90 ? 44.433 49.677 151.655 1.00 115.80 127 GLU A O 1
ATOM 660 N N . ARG A 1 91 ? 45.830 51.431 151.900 1.00 124.52 128 ARG A N 1
ATOM 661 C CA . ARG A 1 91 ? 44.782 52.415 152.153 1.00 125.01 128 ARG A CA 1
ATOM 662 C C . ARG A 1 91 ? 44.888 53.614 151.211 1.00 130.75 128 ARG A C 1
ATOM 663 O O . ARG A 1 91 ? 44.389 54.697 151.533 1.00 143.10 128 ARG A O 1
ATOM 671 N N . GLY A 1 92 ? 45.526 53.440 150.055 1.00 117.24 129 GLY A N 1
ATOM 672 C CA . GLY A 1 92 ? 45.572 54.482 149.043 1.00 112.09 129 GLY A CA 1
ATOM 673 C C . GLY A 1 92 ? 46.409 55.697 149.385 1.00 125.20 129 GLY A C 1
ATOM 674 O O . GLY A 1 92 ? 46.078 56.804 148.949 1.00 126.03 129 GLY A O 1
ATOM 675 N N . GLY A 1 93 ? 47.493 55.525 150.143 1.00 125.80 130 GLY A N 1
ATOM 676 C CA . GLY A 1 93 ? 48.349 56.644 150.493 1.00 111.57 130 GLY A CA 1
ATOM 677 C C . GLY A 1 93 ? 49.694 56.657 149.790 1.00 117.61 130 GLY A C 1
ATOM 678 O O . GLY A 1 93 ? 50.481 55.714 149.913 1.00 117.71 130 GLY A O 1
ATOM 679 N N . ASN A 1 94 ? 49.972 57.724 149.050 1.00 120.03 131 ASN A N 1
ATOM 680 C CA . ASN A 1 94 ? 51.254 57.887 148.383 1.00 119.78 131 ASN A CA 1
ATOM 681 C C . ASN A 1 94 ? 52.250 58.581 149.315 1.00 131.18 131 ASN A C 1
ATOM 682 O O . ASN A 1 94 ? 51.909 59.027 150.414 1.00 135.33 131 ASN A O 1
ATOM 687 N N . ALA A 1 95 ? 53.505 58.665 148.861 1.00 126.69 132 ALA A N 1
ATOM 688 C CA . ALA A 1 95 ? 54.529 59.340 149.653 1.00 114.56 132 ALA A CA 1
ATOM 689 C C . ALA A 1 95 ? 54.164 60.797 149.909 1.00 127.94 132 ALA A C 1
ATOM 690 O O . ALA A 1 95 ? 54.533 61.356 150.947 1.00 140.31 132 ALA A O 1
ATOM 691 N N . ASP A 1 96 ? 53.442 61.429 148.981 1.00 134.87 133 ASP A N 1
ATOM 692 C CA . ASP A 1 96 ? 53.036 62.819 149.149 1.00 132.61 133 ASP A CA 1
ATOM 693 C C . ASP A 1 96 ? 51.971 62.992 150.223 1.00 121.27 133 ASP A C 1
ATOM 694 O O . ASP A 1 96 ? 51.795 64.107 150.727 1.00 121.41 133 ASP A O 1
ATOM 699 N N . GLY A 1 97 ? 51.271 61.924 150.592 1.00 127.32 134 GLY A N 1
ATOM 700 C CA . GLY A 1 97 ? 50.196 62.023 151.560 1.00 136.27 134 GLY A CA 1
ATOM 701 C C . GLY A 1 97 ? 48.861 62.381 150.933 1.00 145.02 134 GLY A C 1
ATOM 702 O O . GLY A 1 97 ? 48.217 63.349 151.347 1.00 158.07 134 GLY A O 1
ATOM 703 N N . ALA A 1 98 ? 48.426 61.610 149.939 1.00 128.23 135 ALA A N 1
ATOM 704 C CA . ALA A 1 98 ? 47.177 61.903 149.253 1.00 121.78 135 ALA A CA 1
ATOM 705 C C . ALA A 1 98 ? 46.498 60.599 148.859 1.00 125.41 135 ALA A C 1
ATOM 706 O O . ALA A 1 98 ? 47.167 59.621 148.514 1.00 120.35 135 ALA A O 1
ATOM 708 N N . PHE A 1 99 ? 45.168 60.595 148.910 1.00 130.10 136 PHE A N 1
ATOM 709 C CA . PHE A 1 99 ? 44.386 59.396 148.613 1.00 119.13 136 PHE A CA 1
ATOM 710 C C . PHE A 1 99 ? 44.467 59.106 147.120 1.00 110.09 136 PHE A C 1
ATOM 711 O O . PHE A 1 99 ? 43.823 59.772 146.309 1.00 108.41 136 PHE A O 1
ATOM 719 N N . THR A 1 100 ? 45.256 58.098 146.752 1.00 104.02 137 THR A N 1
ATOM 720 C CA . THR A 1 100 ? 45.516 57.763 145.351 1.00 102.38 137 THR A CA 1
ATOM 721 C C . THR A 1 100 ? 45.536 56.249 145.177 1.00 104.97 137 THR A C 1
ATOM 722 O O . THR A 1 100 ? 46.597 55.634 145.023 1.00 113.77 137 THR A O 1
ATOM 726 N N . PRO A 1 101 ? 44.371 55.612 145.193 1.00 107.36 138 PRO A N 1
ATOM 727 C CA . PRO A 1 101 ? 44.312 54.170 144.928 1.00 107.26 138 PRO A CA 1
ATOM 728 C C . PRO A 1 101 ? 44.444 53.872 143.446 1.00 107.77 138 PRO A C 1
ATOM 729 O O . PRO A 1 101 ? 44.016 54.649 142.589 1.00 97.72 138 PRO A O 1
ATOM 733 N N . TYR A 1 102 ? 45.023 52.710 143.145 1.00 102.35 139 TYR A N 1
ATOM 734 C CA . TYR A 1 102 ? 45.253 52.349 141.748 1.00 97.84 139 TYR A CA 1
ATOM 735 C C . TYR A 1 102 ? 45.296 50.833 141.607 1.00 94.46 139 TYR A C 1
ATOM 736 O O . TYR A 1 102 ? 46.259 50.197 142.044 1.00 105.24 139 TYR A O 1
ATOM 745 N N . TRP A 1 103 ? 44.271 50.268 140.978 1.00 90.36 140 TRP A N 1
ATOM 746 C CA . TRP A 1 103 ? 44.294 48.875 140.553 1.00 94.38 140 TRP A CA 1
ATOM 747 C C . TRP A 1 103 ? 44.826 48.794 139.129 1.00 71.15 140 TRP A C 1
ATOM 748 O O . TRP A 1 103 ? 44.365 49.524 138.249 1.00 70.07 140 TRP A O 1
ATOM 759 N N . SER A 1 104 ? 45.793 47.906 138.909 1.00 84.07 141 SER A N 1
ATOM 760 C CA . SER A 1 104 ? 46.442 47.771 137.613 1.00 85.33 141 SER A CA 1
ATOM 761 C C . SER A 1 104 ? 46.826 46.315 137.405 1.00 82.17 141 SER A C 1
ATOM 762 O O . SER A 1 104 ? 46.747 45.491 138.319 1.00 75.08 141 SER A O 1
ATOM 765 N N . LYS A 1 105 ? 47.251 46.001 136.190 1.00 83.08 142 LYS A N 1
ATOM 766 C CA . LYS A 1 105 ? 47.792 44.686 135.899 1.00 91.96 142 LYS A CA 1
ATOM 767 C C . LYS A 1 105 ? 49.310 44.699 136.038 1.00 98.93 142 LYS A C 1
ATOM 768 O O . LYS A 1 105 ? 49.971 45.719 135.827 1.00 86.09 142 LYS A O 1
ATOM 774 N N . ASP A 1 106 ? 49.850 43.556 136.419 1.00 100.19 143 ASP A N 1
ATOM 775 C CA . ASP A 1 106 ? 51.278 43.387 136.583 1.00 105.43 143 ASP A CA 1
ATOM 776 C C . ASP A 1 106 ? 51.834 42.619 135.379 1.00 105.10 143 ASP A C 1
ATOM 777 O O . ASP A 1 106 ? 51.132 42.421 134.377 1.00 96.79 143 ASP A O 1
ATOM 782 N N . ARG A 1 107 ? 53.091 42.168 135.478 1.00 96.57 144 ARG A N 1
ATOM 783 C CA . ARG A 1 107 ? 53.730 41.491 134.356 1.00 95.11 144 ARG A CA 1
ATOM 784 C C . ARG A 1 107 ? 53.046 40.175 134.012 1.00 95.38 144 ARG A C 1
ATOM 785 O O . ARG A 1 107 ? 53.091 39.745 132.855 1.00 81.35 144 ARG A O 1
ATOM 793 N N . ASN A 1 108 ? 52.438 39.511 134.995 1.00 105.33 145 ASN A N 1
ATOM 794 C CA . ASN A 1 108 ? 51.883 38.178 134.808 1.00 101.23 145 ASN A CA 1
ATOM 795 C C . ASN A 1 108 ? 50.390 38.184 134.512 1.00 99.90 145 ASN A C 1
ATOM 796 O O . ASN A 1 108 ? 49.787 37.108 134.437 1.00 111.50 145 ASN A O 1
ATOM 801 N N . GLY A 1 109 ? 49.779 39.355 134.348 1.00 99.53 146 GLY A N 1
ATOM 802 C CA . GLY A 1 109 ? 48.357 39.431 134.080 1.00 95.08 146 GLY A CA 1
ATOM 803 C C . GLY A 1 109 ? 47.463 39.310 135.293 1.00 97.27 146 GLY A C 1
ATOM 804 O O . GLY A 1 109 ? 46.333 38.830 135.167 1.00 108.70 146 GLY A O 1
ATOM 805 N N . ASN A 1 110 ? 47.937 39.709 136.469 1.00 104.53 147 ASN A N 1
ATOM 806 C CA . ASN A 1 110 ? 47.147 39.720 137.692 1.00 108.33 147 ASN A CA 1
ATOM 807 C C . ASN A 1 110 ? 46.964 41.162 138.157 1.00 96.55 147 ASN A C 1
ATOM 808 O O . ASN A 1 110 ? 47.587 42.088 137.633 1.00 91.45 147 ASN A O 1
ATOM 813 N N . ILE A 1 111 ? 46.086 41.360 139.138 1.00 100.44 148 ILE A N 1
ATOM 814 C CA . ILE A 1 111 ? 45.690 42.694 139.581 1.00 94.52 148 ILE A CA 1
ATOM 815 C C . ILE A 1 111 ? 46.403 43.025 140.880 1.00 99.35 148 ILE A C 1
ATOM 816 O O . ILE A 1 111 ? 46.444 42.203 141.804 1.00 105.94 148 ILE A O 1
ATOM 821 N N . GLN A 1 112 ? 46.944 44.236 140.959 1.00 94.47 149 GLN A N 1
ATOM 822 C CA . GLN A 1 112 ? 47.668 44.687 142.136 1.00 103.87 149 GLN A CA 1
ATOM 823 C C . GLN A 1 112 ? 47.209 46.086 142.504 1.00 100.58 149 GLN A C 1
ATOM 824 O O . GLN A 1 112 ? 46.732 46.846 141.654 1.00 92.55 149 GLN A O 1
ATOM 830 N N . LEU A 1 113 ? 47.382 46.424 143.776 1.00 99.01 150 LEU A N 1
ATOM 831 C CA . LEU A 1 113 ? 47.011 47.728 144.300 1.00 103.44 150 LEU A CA 1
ATOM 832 C C . LEU A 1 113 ? 48.253 48.610 144.336 1.00 104.08 150 LEU A C 1
ATOM 833 O O . LEU A 1 113 ? 49.156 48.381 145.146 1.00 104.86 150 LEU A O 1
ATOM 838 N N . SER A 1 114 ? 48.294 49.617 143.476 1.00 113.03 151 SER A N 1
ATOM 839 C CA . SER A 1 114 ? 49.435 50.512 143.398 1.00 102.31 151 SER A CA 1
ATOM 840 C C . SER A 1 114 ? 49.092 51.851 144.052 1.00 95.46 151 SER A C 1
ATOM 841 O O . SER A 1 114 ? 48.098 51.985 144.770 1.00 100.01 151 SER A O 1
ATOM 844 N N . THR A 1 115 ? 49.939 52.848 143.817 1.00 99.35 152 THR A N 1
ATOM 845 C CA . THR A 1 115 ? 49.673 54.213 144.246 1.00 100.57 152 THR A CA 1
ATOM 846 C C . THR A 1 115 ? 50.554 55.130 143.416 1.00 92.74 152 THR A C 1
ATOM 847 O O . THR A 1 115 ? 51.628 54.727 142.962 1.00 110.33 152 THR A O 1
ATOM 851 N N . PHE A 1 116 ? 50.083 56.357 143.211 1.00 86.32 153 PHE A N 1
ATOM 852 C CA . PHE A 1 116 ? 50.719 57.276 142.280 1.00 85.58 153 PHE A CA 1
ATOM 853 C C . PHE A 1 116 ? 50.734 58.679 142.871 1.00 101.83 153 PHE A C 1
ATOM 854 O O . PHE A 1 116 ? 50.077 58.964 143.876 1.00 104.04 153 PHE A O 1
ATOM 862 N N . LYS A 1 117 ? 51.502 59.558 142.230 1.00 105.79 154 LYS A N 1
ATOM 863 C CA . LYS A 1 117 ? 51.621 60.938 142.674 1.00 109.98 154 LYS A CA 1
ATOM 864 C C . LYS A 1 117 ? 50.468 61.779 142.139 1.00 105.66 154 LYS A C 1
ATOM 865 O O . LYS A 1 117 ? 49.983 61.574 141.023 1.00 110.54 154 LYS A O 1
ATOM 871 N N . ALA A 1 118 ? 50.042 62.747 142.952 1.00 106.01 155 ALA A N 1
ATOM 872 C CA . ALA A 1 118 ? 48.900 63.598 142.617 1.00 104.30 155 ALA A CA 1
ATOM 873 C C . ALA A 1 118 ? 49.375 64.785 141.782 1.00 104.64 155 ALA A C 1
ATOM 874 O O . ALA A 1 118 ? 49.508 65.915 142.259 1.00 115.79 155 ALA A O 1
ATOM 876 N N . ASP A 1 119 ? 49.618 64.518 140.496 1.00 103.22 156 ASP A N 1
ATOM 877 C CA . ASP A 1 119 ? 50.096 65.540 139.562 1.00 101.53 156 ASP A CA 1
ATOM 878 C C . ASP A 1 119 ? 48.882 66.226 138.943 1.00 95.17 156 ASP A C 1
ATOM 879 O O . ASP A 1 119 ? 48.431 65.873 137.853 1.00 100.16 156 ASP A O 1
ATOM 884 N N . TYR A 1 120 ? 48.358 67.235 139.652 1.00 90.19 157 TYR A N 1
ATOM 885 C CA . TYR A 1 120 ? 47.122 67.899 139.238 1.00 93.87 157 TYR A CA 1
ATOM 886 C C . TYR A 1 120 ? 47.244 68.569 137.873 1.00 98.69 157 TYR A C 1
ATOM 887 O O . TYR A 1 120 ? 46.238 68.710 137.168 1.00 102.15 157 TYR A O 1
ATOM 896 N N . ALA A 1 121 ? 48.439 69.014 137.490 1.00 107.96 158 ALA A N 1
ATOM 897 C CA . ALA A 1 121 ? 48.602 69.621 136.175 1.00 104.28 158 ALA A CA 1
ATOM 898 C C . ALA A 1 121 ? 48.759 68.588 135.067 1.00 103.72 158 ALA A C 1
ATOM 899 O O . ALA A 1 121 ? 48.780 68.963 133.888 1.00 92.79 158 ALA A O 1
ATOM 901 N N . ALA A 1 122 ? 48.869 67.308 135.415 1.00 104.22 159 ALA A N 1
ATOM 902 C CA . ALA A 1 122 ? 49.003 66.266 134.411 1.00 94.73 159 ALA A CA 1
ATOM 903 C C . ALA A 1 122 ? 47.719 66.142 133.601 1.00 96.89 159 ALA A C 1
ATOM 904 O O . ALA A 1 122 ? 46.618 66.429 134.076 1.00 98.76 159 ALA A O 1
ATOM 906 N N . GLU A 1 123 ? 47.870 65.702 132.354 1.00 94.75 160 GLU A N 1
ATOM 907 C CA . GLU A 1 123 ? 46.711 65.625 131.479 1.00 75.38 160 GLU A CA 1
ATOM 908 C C . GLU A 1 123 ? 45.602 64.784 132.099 1.00 75.91 160 GLU A C 1
ATOM 909 O O . GLU A 1 123 ? 44.430 65.161 132.040 1.00 93.37 160 GLU A O 1
ATOM 915 N N . TRP A 1 124 ? 45.947 63.639 132.695 1.00 88.95 161 TRP A N 1
ATOM 916 C CA . TRP A 1 124 ? 44.919 62.710 133.156 1.00 75.63 161 TRP A CA 1
ATOM 917 C C . TRP A 1 124 ? 44.069 63.300 134.269 1.00 81.25 161 TRP A C 1
ATOM 918 O O . TRP A 1 124 ? 42.937 62.845 134.472 1.00 90.41 161 TRP A O 1
ATOM 929 N N . TYR A 1 125 ? 44.578 64.302 134.986 1.00 80.97 162 TYR A N 1
ATOM 930 C CA . TYR A 1 125 ? 43.787 65.018 135.979 1.00 93.27 162 TYR A CA 1
ATOM 931 C C . TYR A 1 125 ? 43.283 66.366 135.480 1.00 100.97 162 TYR A C 1
ATOM 932 O O . TYR A 1 125 ? 42.105 66.692 135.666 1.00 96.45 162 TYR A O 1
ATOM 941 N N . GLY A 1 126 ? 44.145 67.141 134.820 1.00 106.14 163 GLY A N 1
ATOM 942 C CA . GLY A 1 126 ? 43.774 68.498 134.452 1.00 104.17 163 GLY A CA 1
ATOM 943 C C . GLY A 1 126 ? 42.637 68.560 133.447 1.00 95.17 163 GLY A C 1
ATOM 944 O O . GLY A 1 126 ? 41.695 69.342 133.609 1.00 94.52 163 GLY A O 1
ATOM 945 N N . LEU A 1 127 ? 42.707 67.738 132.398 1.00 83.48 164 LEU A N 1
ATOM 946 C CA . LEU A 1 127 ? 41.721 67.810 131.322 1.00 92.57 164 LEU A CA 1
ATOM 947 C C . LEU A 1 127 ? 40.301 67.667 131.857 1.00 95.49 164 LEU A C 1
ATOM 948 O O . LEU A 1 127 ? 39.447 68.533 131.634 1.00 92.08 164 LEU A O 1
ATOM 953 N N . ALA A 1 128 ? 40.032 66.570 132.570 1.00 94.81 165 ALA A N 1
ATOM 954 C CA . ALA A 1 128 ? 38.697 66.341 133.109 1.00 85.64 165 ALA A CA 1
ATOM 955 C C . ALA A 1 128 ? 38.312 67.390 134.145 1.00 85.45 165 ALA A C 1
ATOM 956 O O . ALA A 1 128 ? 37.146 67.793 134.211 1.00 104.87 165 ALA A O 1
ATOM 958 N N . ALA A 1 129 ? 39.264 67.848 134.960 1.00 89.80 166 ALA A N 1
ATOM 959 C CA . ALA A 1 129 ? 38.930 68.812 136.005 1.00 101.66 166 ALA A CA 1
ATOM 960 C C . ALA A 1 129 ? 38.661 70.204 135.442 1.00 105.45 166 ALA A C 1
ATOM 961 O O . ALA A 1 129 ? 37.811 70.927 135.978 1.00 107.48 166 ALA A O 1
ATOM 963 N N . LYS A 1 130 ? 39.366 70.597 134.376 1.00 109.35 167 LYS A N 1
ATOM 964 C CA . LYS A 1 130 ? 39.171 71.934 133.825 1.00 110.47 167 LYS A CA 1
ATOM 965 C C . LYS A 1 130 ? 37.899 72.035 132.988 1.00 100.32 16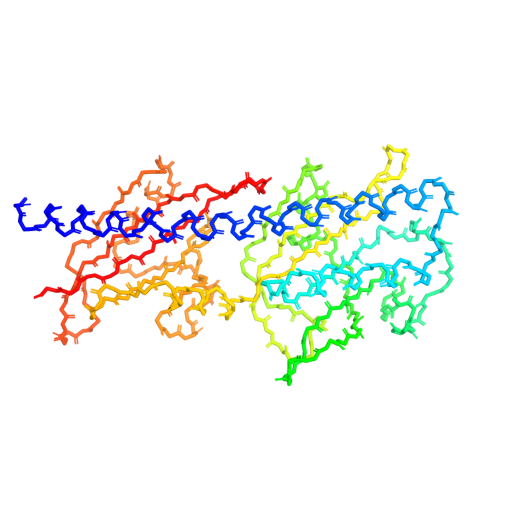7 LYS A C 1
ATOM 966 O O . LYS A 1 130 ? 37.268 73.099 132.959 1.00 101.41 167 LYS A O 1
ATOM 972 N N . SER A 1 131 ? 37.500 70.951 132.319 1.00 95.75 168 SER A N 1
ATOM 973 C CA . SER A 1 131 ? 36.316 70.958 131.468 1.00 100.74 168 SER A CA 1
ATOM 974 C C . SER A 1 131 ? 35.059 70.491 132.186 1.00 106.06 168 SER A C 1
ATOM 975 O O . SER A 1 131 ? 33.956 70.712 131.672 1.00 102.41 168 SER A O 1
ATOM 978 N N . GLY A 1 132 ? 35.193 69.848 133.343 1.00 99.51 169 GLY A N 1
ATOM 979 C CA . GLY A 1 132 ? 34.042 69.324 134.054 1.00 90.93 169 GLY A CA 1
ATOM 980 C C . GLY A 1 132 ? 33.384 68.160 133.340 1.00 93.13 169 GLY A C 1
ATOM 981 O O . GLY A 1 132 ? 32.380 67.615 133.814 1.00 95.03 169 GLY A O 1
ATOM 982 N N . LYS A 1 133 ? 33.937 67.770 132.196 1.00 79.46 170 LYS A N 1
ATOM 983 C CA . LYS A 1 133 ? 33.398 66.688 131.395 1.00 77.89 170 LYS A CA 1
ATOM 984 C C . LYS A 1 133 ? 34.460 65.607 131.236 1.00 87.29 170 LYS A C 1
ATOM 985 O O . LYS A 1 133 ? 35.659 65.856 131.397 1.00 92.52 170 LYS A O 1
ATOM 991 N N . GLY A 1 134 ? 34.009 64.394 130.928 1.00 90.54 171 GLY A N 1
ATOM 992 C CA . GLY A 1 134 ? 34.928 63.299 130.701 1.00 69.56 171 GLY A CA 1
ATOM 993 C C . GLY A 1 134 ? 35.924 63.615 129.607 1.00 81.22 171 GLY A C 1
ATOM 994 O O . GLY A 1 134 ? 35.591 64.329 128.652 1.00 75.13 171 GLY A O 1
ATOM 995 N N . ALA A 1 135 ? 37.141 63.078 129.732 1.00 78.72 172 ALA A N 1
ATOM 996 C CA . ALA A 1 135 ? 38.217 63.392 128.806 1.00 70.35 172 ALA A CA 1
ATOM 997 C C . ALA A 1 135 ? 39.110 62.172 128.633 1.00 76.87 172 ALA A C 1
ATOM 998 O O . ALA A 1 135 ? 39.013 61.193 129.380 1.00 65.27 172 ALA A O 1
ATOM 1000 N N . ILE A 1 136 ? 39.994 62.255 127.634 1.00 61.96 173 ILE A N 1
ATOM 1001 C CA . ILE A 1 136 ? 40.938 61.192 127.304 1.00 68.99 173 ILE A CA 1
ATOM 1002 C C . ILE A 1 136 ? 42.304 61.811 126.999 1.00 71.99 173 ILE A C 1
ATOM 1003 O O . ILE A 1 136 ? 42.398 62.857 126.351 1.00 76.11 173 ILE A O 1
ATOM 1008 N N . THR A 1 137 ? 43.364 61.161 127.465 1.00 73.62 174 THR A N 1
ATOM 1009 C CA . THR A 1 137 ? 44.693 61.757 127.466 1.00 75.30 174 THR A CA 1
ATOM 1010 C C . THR A 1 137 ? 45.495 61.371 126.228 1.00 65.34 174 THR A C 1
ATOM 1011 O O . THR A 1 137 ? 45.264 60.347 125.584 1.00 68.92 174 THR A O 1
ATOM 1015 N N . GLN A 1 138 ? 46.461 62.215 125.905 1.00 73.64 175 GLN A N 1
ATOM 1016 C CA . GLN A 1 138 ? 47.488 61.814 124.968 1.00 71.17 175 GLN A CA 1
ATOM 1017 C C . GLN A 1 138 ? 48.285 60.671 125.584 1.00 74.46 175 GLN A C 1
ATOM 1018 O O . GLN A 1 138 ? 48.400 60.568 126.810 1.00 67.12 175 GLN A O 1
ATOM 1024 N N . PRO A 1 139 ? 48.835 59.793 124.753 1.00 70.63 176 PRO A N 1
ATOM 1025 C CA . PRO A 1 139 ? 49.562 58.643 125.290 1.00 55.35 176 PRO A CA 1
ATOM 1026 C C . PRO A 1 139 ? 50.715 59.087 126.176 1.00 71.70 176 PRO A C 1
ATOM 1027 O O . PRO A 1 139 ? 51.494 59.976 125.817 1.00 67.92 176 PRO A O 1
ATOM 1031 N N . TYR A 1 140 ? 50.807 58.464 127.350 1.00 62.49 177 TYR A N 1
ATOM 1032 C CA . TYR A 1 140 ? 51.827 58.823 128.323 1.00 60.41 177 TYR A CA 1
ATOM 1033 C C . TYR A 1 140 ? 52.284 57.563 129.039 1.00 78.82 177 TYR A C 1
ATOM 1034 O O . TYR A 1 140 ? 51.556 56.564 129.107 1.00 89.11 177 TYR A O 1
ATOM 1043 N N . LEU A 1 141 ? 53.503 57.627 129.568 1.00 72.54 178 LEU A N 1
ATOM 1044 C CA . LEU A 1 141 ? 54.063 56.527 130.335 1.00 73.06 178 LEU A CA 1
ATOM 1045 C C . LEU A 1 141 ? 53.565 56.597 131.773 1.00 79.85 178 LEU A C 1
ATOM 1046 O O . LEU A 1 141 ? 53.849 57.564 132.485 1.00 83.72 178 LEU A O 1
ATOM 1051 N N . ALA A 1 142 ? 52.839 55.566 132.200 1.00 80.52 179 ALA A N 1
ATOM 1052 C CA . ALA A 1 142 ? 52.246 55.514 133.532 1.00 85.34 179 ALA A CA 1
ATOM 1053 C C . ALA A 1 142 ? 53.295 55.244 134.611 1.00 87.45 179 ALA A C 1
ATOM 1054 O O . ALA A 1 142 ? 54.242 54.480 134.402 1.00 79.80 179 ALA A O 1
ATOM 1056 N N . GLU A 1 143 ? 53.091 55.860 135.786 1.00 90.09 180 GLU A N 1
ATOM 1057 C CA . GLU A 1 143 ? 54.001 55.772 136.929 1.00 94.29 180 GLU A CA 1
ATOM 1058 C C . GLU A 1 143 ? 53.677 54.615 137.869 1.00 81.85 180 GLU A C 1
ATOM 1059 O O . GLU A 1 143 ? 54.563 53.837 138.228 1.00 105.49 180 GLU A O 1
ATOM 1065 N N . GLY A 1 144 ? 52.432 54.511 138.315 1.00 79.14 181 GLY A N 1
ATOM 1066 C CA . GLY A 1 144 ? 52.102 53.564 139.364 1.00 96.67 181 GLY A CA 1
ATOM 1067 C C . GLY A 1 144 ? 52.014 52.120 138.916 1.00 94.09 181 GLY A C 1
ATOM 1068 O O . GLY A 1 144 ? 51.775 51.246 139.756 1.00 90.01 181 GLY A O 1
ATOM 1069 N N . THR A 1 145 ? 52.187 51.851 137.627 1.00 96.08 182 THR A N 1
ATOM 1070 C CA . THR A 1 145 ? 52.090 50.484 137.138 1.00 93.63 182 THR A CA 1
ATOM 1071 C C . THR A 1 145 ? 53.268 49.657 137.644 1.00 103.32 182 THR A C 1
ATOM 1072 O O . THR A 1 145 ? 54.367 50.169 137.873 1.00 111.48 182 THR A O 1
ATOM 1076 N N . ASP A 1 146 ? 53.019 48.364 137.841 1.00 102.66 183 ASP A N 1
ATOM 1077 C CA . ASP A 1 146 ? 54.071 47.428 138.217 1.00 98.06 183 ASP A CA 1
ATOM 1078 C C . ASP A 1 146 ? 55.282 47.647 137.330 1.00 100.77 183 ASP A C 1
ATOM 1079 O O . ASP A 1 146 ? 56.334 48.116 137.779 1.00 111.45 183 ASP A O 1
ATOM 1084 N N . VAL A 1 147 ? 55.123 47.323 136.057 1.00 107.59 184 VAL A N 1
ATOM 1085 C CA . VAL A 1 147 ? 56.173 47.543 135.074 1.00 98.93 184 VAL A CA 1
ATOM 1086 C C . VAL A 1 147 ? 55.793 48.765 134.250 1.00 114.78 184 VAL A C 1
ATOM 1087 O O . VAL A 1 147 ? 54.611 48.955 133.926 1.00 121.22 184 VAL A O 1
ATOM 1091 N N . PRO A 1 148 ? 56.752 49.627 133.922 1.00 110.46 185 PRO A N 1
ATOM 1092 C CA . PRO A 1 148 ? 56.455 50.787 133.075 1.00 102.15 185 PRO A CA 1
ATOM 1093 C C . PRO A 1 148 ? 55.669 50.380 131.838 1.00 101.43 185 PRO A C 1
ATOM 1094 O O . PRO A 1 148 ? 56.040 49.447 131.118 1.00 94.73 185 PRO A O 1
ATOM 1098 N N . THR A 1 149 ? 54.567 51.083 131.594 1.00 96.18 186 THR A N 1
ATOM 1099 C CA . THR A 1 149 ? 53.703 50.748 130.473 1.00 93.25 186 THR A CA 1
ATOM 1100 C C . THR A 1 149 ? 53.083 52.021 129.917 1.00 76.57 186 THR A C 1
ATOM 1101 O O . THR A 1 149 ? 52.645 52.892 130.671 1.00 64.67 186 THR A O 1
ATOM 1105 N N . THR A 1 150 ? 53.035 52.111 128.593 1.00 75.54 187 THR A N 1
ATOM 1106 C CA . THR A 1 150 ? 52.476 53.272 127.912 1.00 80.46 187 THR A CA 1
ATOM 1107 C C . THR A 1 150 ? 50.975 53.088 127.695 1.00 80.85 187 THR A C 1
ATOM 1108 O O . THR A 1 150 ? 50.538 52.089 127.118 1.00 82.72 187 THR A O 1
ATOM 1112 N N . MET A 1 151 ? 50.189 54.055 128.155 1.00 63.74 188 MET A N 1
ATOM 1113 C CA . MET A 1 151 ? 48.741 53.913 128.167 1.00 62.92 188 MET A CA 1
ATOM 1114 C C . MET A 1 151 ? 48.093 55.266 127.903 1.00 75.97 188 MET A C 1
ATOM 1115 O O . MET A 1 151 ? 48.725 56.321 128.032 1.00 82.47 188 MET A O 1
ATOM 1120 N N . THR A 1 152 ? 46.816 55.217 127.532 1.00 62.28 189 THR A N 1
ATOM 1121 C CA . THR A 1 152 ? 45.941 56.376 127.478 1.00 64.14 189 THR A CA 1
ATOM 1122 C C . THR A 1 152 ? 44.877 56.232 128.558 1.00 66.62 189 THR A C 1
ATOM 1123 O O . THR A 1 152 ? 44.457 55.116 128.880 1.00 63.42 189 THR A O 1
ATOM 1127 N N . SER A 1 153 ? 44.427 57.360 129.111 1.00 58.51 190 SER A N 1
ATOM 1128 C CA . SER A 1 153 ? 43.534 57.335 130.261 1.00 62.19 190 SER A CA 1
ATOM 1129 C C . SER A 1 153 ? 42.240 58.087 129.980 1.00 66.58 190 SER A C 1
ATOM 1130 O O . SER A 1 153 ? 42.263 59.223 129.492 1.00 70.99 190 SER A O 1
ATOM 1133 N N . ILE A 1 154 ? 41.122 57.448 130.308 1.00 55.70 191 ILE A N 1
ATOM 1134 C CA . ILE A 1 154 ? 39.799 58.051 130.251 1.00 63.47 191 ILE A CA 1
ATOM 1135 C C . ILE A 1 154 ? 39.433 58.445 131.675 1.00 69.64 191 ILE A C 1
ATOM 1136 O O . ILE A 1 154 ? 39.320 57.589 132.558 1.00 71.87 191 ILE A O 1
ATOM 1141 N N . ALA A 1 155 ? 39.272 59.742 131.913 1.00 56.51 192 ALA A N 1
ATOM 1142 C CA . ALA A 1 155 ? 39.065 60.253 133.258 1.00 67.94 192 ALA A CA 1
ATOM 1143 C C . ALA A 1 155 ? 37.806 61.105 133.307 1.00 81.04 192 ALA A C 1
ATOM 1144 O O . ALA A 1 155 ? 37.462 61.799 132.344 1.00 73.91 192 ALA A O 1
ATOM 1146 N N . TYR A 1 156 ? 37.122 61.036 134.445 1.00 75.79 193 TYR A N 1
ATOM 1147 C CA . TYR A 1 156 ? 35.883 61.746 134.705 1.00 76.53 193 TYR A CA 1
ATOM 1148 C C . TYR A 1 156 ? 35.969 62.456 136.046 1.00 87.77 193 TYR A C 1
ATOM 1149 O O . TYR A 1 156 ? 36.623 61.968 136.973 1.00 89.24 193 TYR A O 1
ATOM 1158 N N . PRO A 1 157 ? 35.324 63.611 136.174 1.00 98.47 194 PRO A N 1
ATOM 1159 C CA . PRO A 1 157 ? 35.271 64.275 137.481 1.00 96.78 194 PRO A CA 1
ATOM 1160 C C . PRO A 1 157 ? 34.374 63.510 138.437 1.00 94.45 194 PRO A C 1
ATOM 1161 O O . PRO A 1 157 ? 33.304 63.025 138.059 1.00 103.36 194 PRO A O 1
ATOM 1165 N N . VAL A 1 158 ? 34.826 63.393 139.681 1.00 87.37 195 VAL A N 1
ATOM 1166 C CA . VAL A 1 158 ? 34.042 62.795 140.755 1.00 95.45 195 VAL A CA 1
ATOM 1167 C C . VAL A 1 158 ? 33.415 63.928 141.557 1.00 113.88 195 VAL A C 1
ATOM 1168 O O . VAL A 1 158 ? 34.128 64.796 142.076 1.00 115.20 195 VAL A O 1
ATOM 1172 N N . MET A 1 159 ? 32.084 63.922 141.662 1.00 110.72 196 MET A N 1
ATOM 1173 C CA . MET A 1 159 ? 31.340 64.995 142.308 1.00 103.97 196 MET A CA 1
ATOM 1174 C C . MET A 1 159 ? 30.683 64.503 143.591 1.00 107.17 196 MET A C 1
ATOM 1175 O O . MET A 1 159 ? 30.231 63.357 143.672 1.00 106.86 196 MET A O 1
ATOM 1180 N N . SER A 1 160 ? 30.625 65.382 144.593 1.00 105.78 197 SER A N 1
ATOM 1181 C CA . SER A 1 160 ? 30.011 65.050 145.879 1.00 117.81 197 SER A CA 1
ATOM 1182 C C . SER A 1 160 ? 29.224 66.275 146.341 1.00 127.56 197 SER A C 1
ATOM 1183 O O . SER A 1 160 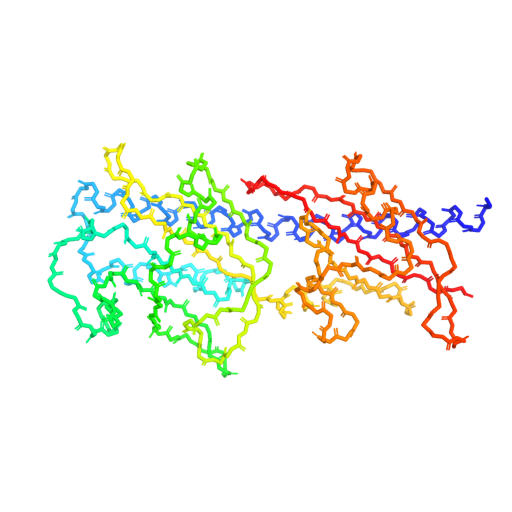? 29.790 67.210 146.913 1.00 131.02 197 SER A O 1
ATOM 1186 N N . ASN A 1 161 ? 27.915 66.262 146.080 1.00 128.24 198 ASN A N 1
ATOM 1187 C CA . ASN A 1 161 ? 27.026 67.370 146.432 1.00 134.30 198 ASN A CA 1
ATOM 1188 C C . ASN A 1 161 ? 27.432 68.662 145.722 1.00 136.72 198 ASN A C 1
ATOM 1189 O O . ASN A 1 161 ? 27.608 69.711 146.343 1.00 141.25 198 ASN A O 1
ATOM 1194 N N . GLY A 1 162 ? 27.581 68.580 144.401 1.00 136.80 199 GLY A N 1
ATOM 1195 C CA . GLY A 1 162 ? 27.819 69.752 143.582 1.00 136.62 199 GLY A CA 1
ATOM 1196 C C . GLY A 1 162 ? 29.208 70.357 143.656 1.00 133.70 199 GLY A C 1
ATOM 1197 O O . GLY A 1 162 ? 29.455 71.370 142.991 1.00 125.80 199 GLY A O 1
ATOM 1198 N N . ARG A 1 163 ? 30.122 69.789 144.439 1.00 128.62 200 ARG A N 1
ATOM 1199 C CA . ARG A 1 163 ? 31.507 70.242 144.491 1.00 130.07 200 ARG A CA 1
ATOM 1200 C C . ARG A 1 163 ? 32.411 69.056 144.191 1.00 123.36 200 ARG A C 1
ATOM 1201 O O . ARG A 1 163 ? 32.273 67.998 144.815 1.00 128.63 200 ARG A O 1
ATOM 1209 N N . MET A 1 164 ? 33.322 69.223 143.232 1.00 113.29 201 MET A N 1
ATOM 1210 C CA . MET A 1 164 ? 34.154 68.101 142.818 1.00 109.59 201 MET A CA 1
ATOM 1211 C C . MET A 1 164 ? 35.213 67.820 143.875 1.00 107.65 201 MET A C 1
ATOM 1212 O O . MET A 1 164 ? 35.772 68.738 144.480 1.00 109.25 201 MET A O 1
ATOM 1217 N N . ILE A 1 165 ? 35.468 66.533 144.108 1.00 100.32 202 ILE A N 1
ATOM 1218 C CA . ILE A 1 165 ? 36.393 66.081 145.141 1.00 107.69 202 ILE A CA 1
ATOM 1219 C C . ILE A 1 165 ? 37.559 65.284 144.576 1.00 115.67 202 ILE A C 1
ATOM 1220 O O . ILE A 1 165 ? 38.392 64.799 145.351 1.00 114.58 202 ILE A O 1
ATOM 1225 N N . GLY A 1 166 ? 37.646 65.128 143.264 1.00 108.76 203 GLY A N 1
ATOM 1226 C CA . GLY A 1 166 ? 38.750 64.409 142.668 1.00 97.33 203 GLY A CA 1
ATOM 1227 C C . GLY A 1 166 ? 38.382 63.907 141.282 1.00 101.22 203 GLY A C 1
ATOM 1228 O O . GLY A 1 166 ? 37.335 64.253 140.732 1.00 123.19 203 GLY A O 1
ATOM 1229 N N . VAL A 1 167 ? 39.267 63.072 140.746 1.00 82.94 204 VAL A N 1
ATOM 1230 C CA . VAL A 1 167 ? 39.133 62.534 139.398 1.00 80.16 204 VAL A CA 1
ATOM 1231 C C . VAL A 1 167 ? 39.290 61.022 139.458 1.00 85.26 204 VAL A C 1
ATOM 1232 O O . VAL A 1 167 ? 40.234 60.520 140.073 1.00 93.11 204 VAL A O 1
ATOM 1236 N N . SER A 1 168 ? 38.381 60.302 138.809 1.00 85.57 205 SER A N 1
ATOM 1237 C CA . SER A 1 168 ? 38.506 58.870 138.581 1.00 81.98 205 SER A CA 1
ATOM 1238 C C . SER A 1 168 ? 38.661 58.594 137.088 1.00 79.55 205 SER A C 1
ATOM 1239 O O . SER A 1 168 ? 38.197 59.358 136.237 1.00 70.56 205 SER A O 1
ATOM 1242 N N . GLY A 1 169 ? 39.328 57.491 136.767 1.00 80.85 206 GLY A N 1
ATOM 1243 C CA . GLY A 1 169 ? 39.535 57.160 135.369 1.00 64.61 206 GLY A CA 1
ATOM 1244 C C . GLY A 1 169 ? 39.919 55.708 135.168 1.00 61.65 206 GLY A C 1
ATOM 1245 O O . GLY A 1 169 ? 40.146 54.957 136.117 1.00 72.99 206 GLY A O 1
ATOM 1246 N N . VAL A 1 170 ? 40.017 55.336 133.896 1.00 57.39 207 VAL A N 1
ATOM 1247 C CA . VAL A 1 170 ? 40.314 53.981 133.451 1.00 66.30 207 VAL A CA 1
ATOM 1248 C C . VAL A 1 170 ? 41.437 54.060 132.421 1.00 68.92 207 VAL A C 1
ATOM 1249 O O . VAL A 1 170 ? 41.610 55.086 131.752 1.00 72.31 207 VAL A O 1
ATOM 1253 N N . ASP A 1 171 ? 42.207 52.977 132.280 1.00 58.53 208 ASP A N 1
ATOM 1254 C CA . ASP A 1 171 ? 43.381 53.002 131.404 1.00 70.04 208 ASP A CA 1
ATOM 1255 C C . ASP A 1 171 ? 43.268 51.990 130.276 1.00 70.82 208 ASP A C 1
ATOM 1256 O O . ASP A 1 171 ? 42.726 50.899 130.456 1.00 83.39 208 ASP A O 1
ATOM 1261 N N . ILE A 1 172 ? 43.791 52.369 129.114 1.00 65.44 209 ILE A N 1
ATOM 1262 C CA . ILE A 1 172 ? 43.940 51.488 127.965 1.00 61.75 209 ILE A CA 1
ATOM 1263 C C . ILE A 1 172 ? 45.422 51.447 127.638 1.00 69.20 209 ILE A C 1
ATOM 1264 O O . ILE A 1 172 ? 46.006 52.470 127.253 1.00 60.67 209 ILE A O 1
ATOM 1269 N N . SER A 1 173 ? 46.034 50.282 127.817 1.00 73.48 210 SER A N 1
ATOM 1270 C CA . SER A 1 173 ? 47.443 50.138 127.501 1.00 68.24 210 SER A CA 1
ATOM 1271 C C . SER A 1 173 ? 47.645 50.226 125.997 1.00 67.19 210 SER A C 1
ATOM 1272 O O . SER A 1 173 ? 46.818 49.752 125.211 1.00 54.04 210 SER A O 1
ATOM 1275 N N . LEU A 1 174 ? 48.747 50.854 125.590 1.00 62.05 211 LEU A N 1
ATOM 1276 C CA . LEU A 1 174 ? 49.024 50.940 124.166 1.00 56.60 211 LEU A CA 1
ATOM 1277 C C . LEU A 1 174 ? 49.190 49.561 123.544 1.00 62.16 211 LEU A C 1
ATOM 1278 O O . LEU A 1 174 ? 49.011 49.410 122.328 1.00 65.48 211 LEU A O 1
ATOM 1283 N N . ALA A 1 175 ? 49.511 48.550 124.356 1.00 61.97 212 ALA A N 1
ATOM 1284 C CA . ALA A 1 175 ? 49.578 47.173 123.879 1.00 51.77 212 ALA A CA 1
ATOM 1285 C C . ALA A 1 175 ? 48.193 46.607 123.598 1.00 70.13 212 ALA A C 1
ATOM 1286 O O . ALA A 1 175 ? 47.978 45.969 122.561 1.00 72.95 212 ALA A O 1
ATOM 1288 N N . ALA A 1 176 ? 47.246 46.826 124.515 1.00 73.55 213 ALA A N 1
ATOM 1289 C CA . ALA A 1 176 ? 45.868 46.400 124.288 1.00 66.64 213 ALA A CA 1
ATOM 1290 C C . ALA A 1 176 ? 45.333 46.919 122.958 1.00 62.16 213 ALA A C 1
ATOM 1291 O O . ALA A 1 176 ? 44.673 46.179 122.218 1.00 58.69 213 ALA A O 1
ATOM 1293 N N . LEU A 1 177 ? 45.593 48.194 122.642 1.00 72.47 214 LEU A N 1
ATOM 1294 C CA . LEU A 1 177 ? 45.168 48.728 121.350 1.00 65.54 214 LEU A CA 1
ATOM 1295 C C . LEU A 1 177 ? 45.814 47.950 120.208 1.00 69.55 214 LEU A C 1
ATOM 1296 O O . LEU A 1 177 ? 45.133 47.482 119.289 1.00 64.65 214 LEU A O 1
ATOM 1301 N N . ALA A 1 178 ? 47.143 47.814 120.251 1.00 68.54 215 ALA A N 1
ATOM 1302 C CA . ALA A 1 178 ? 47.848 47.024 119.247 1.00 57.08 215 ALA A CA 1
ATOM 1303 C C . ALA A 1 178 ? 47.228 45.640 119.086 1.00 74.76 215 ALA A C 1
ATOM 1304 O O . ALA A 1 178 ? 47.114 45.132 117.964 1.00 72.55 215 ALA A O 1
ATOM 1306 N N . ASP A 1 179 ? 46.827 45.014 120.200 1.00 71.71 216 ASP A N 1
ATOM 1307 C CA . ASP A 1 179 ? 46.219 43.687 120.137 1.00 61.94 216 ASP A CA 1
ATOM 1308 C C . ASP A 1 179 ? 44.904 43.716 119.370 1.00 71.39 216 ASP A C 1
ATOM 1309 O O . ASP A 1 179 ? 44.659 42.862 118.511 1.00 85.63 216 ASP A O 1
ATOM 1314 N N . ARG A 1 180 ? 44.036 44.684 119.672 1.00 72.62 217 ARG A N 1
ATOM 1315 C CA . ARG A 1 180 ? 42.764 44.770 118.960 1.00 68.97 217 ARG A CA 1
ATOM 1316 C C . ARG A 1 180 ? 42.977 44.958 117.464 1.00 78.30 217 ARG A C 1
ATOM 1317 O O . ARG A 1 180 ? 42.240 44.389 116.651 1.00 96.75 217 ARG A O 1
ATOM 1325 N N . LEU A 1 181 ? 43.979 45.749 117.079 1.00 86.30 218 LEU A N 1
ATOM 1326 C CA . LEU A 1 181 ? 44.233 45.963 115.661 1.00 90.15 218 LEU A CA 1
ATOM 1327 C C . LEU A 1 181 ? 44.723 44.709 114.958 1.00 105.44 218 LEU A C 1
ATOM 1328 O O . LEU A 1 181 ? 44.775 44.691 113.724 1.00 120.14 218 LEU A O 1
ATOM 1333 N N . SER A 1 182 ? 45.105 43.678 115.704 1.00 103.15 219 SER A N 1
ATOM 1334 C CA . SER A 1 182 ? 45.346 42.368 115.124 1.00 106.22 219 SER A CA 1
ATOM 1335 C C . SER A 1 182 ? 44.220 41.381 115.390 1.00 118.73 219 SER A C 1
ATOM 1336 O O . SER A 1 182 ? 44.147 40.359 114.702 1.00 133.48 219 SER A O 1
ATOM 1339 N N . ALA A 1 183 ? 43.393 41.587 116.383 1.00 119.18 220 ALA A N 1
ATOM 1340 C CA . ALA A 1 183 ? 42.219 40.742 116.519 1.00 113.26 220 ALA A CA 1
ATOM 13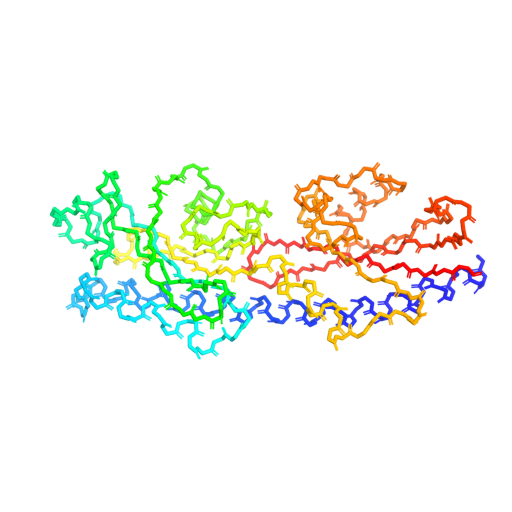41 C C . ALA A 1 183 ? 41.193 40.945 115.413 1.00 135.52 220 ALA A C 1
ATOM 1342 O O . ALA A 1 183 ? 40.548 40.021 114.986 1.00 143.60 220 ALA A O 1
ATOM 1344 N N . VAL A 1 184 ? 41.073 42.170 114.932 1.00 146.65 221 VAL A N 1
ATOM 1345 C CA . VAL A 1 184 ? 40.290 42.468 113.758 1.00 134.53 221 VAL A CA 1
ATOM 1346 C C . VAL A 1 184 ? 41.307 42.826 112.675 1.00 158.63 221 VAL A C 1
ATOM 1347 O O . VAL A 1 184 ? 42.017 43.800 112.763 1.00 166.90 221 VAL A O 1
ATOM 1351 N N . LYS A 1 185 ? 41.398 42.010 111.651 1.00 173.49 222 LYS A N 1
ATOM 1352 C CA . LYS A 1 185 ? 42.644 41.800 110.963 1.00 163.32 222 LYS A CA 1
ATOM 1353 C C . LYS A 1 185 ? 43.141 42.887 110.059 1.00 157.88 222 LYS A C 1
ATOM 1354 O O . LYS A 1 185 ? 42.425 43.755 109.693 1.00 136.61 222 LYS A O 1
ATOM 1360 N N . PRO A 1 186 ? 44.506 42.835 109.765 1.00 154.51 223 PRO A N 1
ATOM 1361 C CA . PRO A 1 186 ? 44.956 43.785 108.743 1.00 151.20 223 PRO A CA 1
ATOM 1362 C C . PRO A 1 186 ? 44.871 43.294 107.292 1.00 146.91 223 PRO A C 1
ATOM 1363 O O . PRO A 1 186 ? 44.567 42.144 107.083 1.00 141.85 223 PRO A O 1
ATOM 1367 N N . PHE A 1 187 ? 45.232 44.129 106.319 1.00 156.01 224 PHE A N 1
ATOM 1368 C CA . PHE A 1 187 ? 44.774 44.055 104.924 1.00 155.44 224 PHE A CA 1
ATOM 1369 C C . PHE A 1 187 ? 45.237 42.787 104.179 1.00 165.58 224 PHE A C 1
ATOM 1370 O O . PHE A 1 187 ? 44.846 42.495 103.044 1.00 176.26 224 PHE A O 1
ATOM 1378 N N . GLY A 1 188 ? 46.135 42.058 104.815 1.00 160.79 225 GLY A N 1
ATOM 1379 C CA . GLY A 1 188 ? 46.657 40.814 104.280 1.00 156.10 225 GLY A CA 1
ATOM 1380 C C . GLY A 1 188 ? 47.807 41.379 103.548 1.00 146.62 225 GLY A C 1
ATOM 1381 O O . GLY A 1 188 ? 47.630 41.911 102.485 1.00 151.63 225 GLY A O 1
ATOM 1382 N N . SER A 1 189 ? 48.960 41.318 104.149 1.00 118.99 226 SER A N 1
ATOM 1383 C CA . SER A 1 189 ? 50.045 42.091 103.683 1.00 123.32 226 SER A CA 1
ATOM 1384 C C . SER A 1 189 ? 49.668 43.520 103.828 1.00 106.89 226 SER A C 1
ATOM 1385 O O . SER A 1 189 ? 50.119 44.315 103.059 1.00 109.95 226 SER A O 1
ATOM 1388 N N . GLY A 1 190 ? 48.837 43.839 104.786 1.00 96.83 227 GLY A N 1
ATOM 1389 C CA . GLY A 1 190 ? 48.447 45.202 104.985 1.00 76.82 227 GLY A CA 1
ATOM 1390 C C . GLY A 1 190 ? 48.621 45.362 106.419 1.00 92.17 227 GLY A C 1
ATOM 1391 O O . GLY A 1 190 ? 48.461 44.435 107.091 1.00 139.14 227 GLY A O 1
ATOM 1392 N N . ARG A 1 191 ? 48.998 46.522 106.864 1.00 62.85 228 ARG A N 1
ATOM 1393 C CA . ARG A 1 191 ? 49.129 46.837 108.278 1.00 69.12 228 ARG A CA 1
ATOM 1394 C C . ARG A 1 191 ? 48.202 47.992 108.626 1.00 68.15 228 ARG A C 1
ATOM 1395 O O . ARG A 1 191 ? 47.977 48.886 107.805 1.00 75.29 228 ARG A O 1
ATOM 1403 N N . VAL A 1 192 ? 47.643 47.963 109.826 1.00 58.56 229 VAL A N 1
ATOM 1404 C CA . VAL A 1 192 ? 46.843 49.082 110.301 1.00 67.15 229 VAL A CA 1
ATOM 1405 C C . VAL A 1 192 ? 47.502 49.617 111.565 1.00 60.82 229 VAL A C 1
ATOM 1406 O O . VAL A 1 192 ? 48.013 48.863 112.401 1.00 58.77 229 VAL A O 1
ATOM 1410 N N . TYR A 1 193 ? 47.513 50.939 111.683 1.00 66.70 230 TYR A N 1
ATOM 1411 C CA . TYR A 1 193 ? 48.098 51.633 112.815 1.00 56.80 230 TYR A CA 1
ATOM 1412 C C . TYR A 1 193 ? 47.069 52.636 113.323 1.00 57.04 230 TYR A C 1
ATOM 1413 O O . TYR A 1 193 ? 45.924 52.660 112.866 1.00 64.30 230 TYR A O 1
ATOM 1422 N N . LEU A 1 194 ? 47.467 53.467 114.280 1.00 64.55 231 LEU A N 1
ATOM 1423 C CA . LEU A 1 194 ? 46.515 54.323 114.976 1.00 55.35 231 LEU A CA 1
ATOM 1424 C C . LEU A 1 194 ? 47.231 55.539 115.546 1.00 67.48 231 LEU A C 1
ATOM 1425 O O . LEU A 1 194 ? 48.234 55.390 116.256 1.00 65.85 231 LEU A O 1
ATOM 1430 N N . LEU A 1 195 ? 46.711 56.729 115.234 1.00 60.31 232 LEU A N 1
ATOM 1431 C CA . LEU A 1 195 ? 47.243 57.999 115.712 1.00 63.55 232 LEU A CA 1
ATOM 1432 C C . LEU A 1 195 ? 46.281 58.628 116.708 1.00 68.49 232 LEU A C 1
ATOM 1433 O O . LEU A 1 195 ? 45.070 58.395 116.665 1.00 70.31 232 LEU A O 1
ATOM 1438 N N . SER A 1 196 ? 46.834 59.444 117.606 1.00 76.59 233 SER A N 1
ATOM 1439 C CA . SER A 1 196 ? 46.050 60.057 118.669 1.00 73.69 233 SER A CA 1
ATOM 1440 C C . SER A 1 196 ? 45.407 61.360 118.198 1.00 77.51 233 SER A C 1
ATOM 1441 O O . SER A 1 196 ? 45.466 61.734 117.023 1.00 63.44 233 SER A O 1
ATOM 1444 N N . GLN A 1 197 ? 44.805 62.071 119.155 1.00 85.95 234 GLN A N 1
ATOM 1445 C CA . GLN A 1 197 ? 44.142 63.346 118.902 1.00 70.44 234 GLN A CA 1
ATOM 1446 C C . GLN A 1 197 ? 45.059 64.364 118.230 1.00 75.89 234 GLN A C 1
ATOM 1447 O O . GLN A 1 197 ? 44.585 65.238 117.492 1.00 59.92 234 GLN A O 1
ATOM 1453 N N . SER A 1 198 ? 46.361 64.300 118.508 1.00 77.68 235 SER A N 1
ATOM 1454 C CA . SER A 1 198 ? 47.320 65.252 117.970 1.00 71.57 235 SER A CA 1
ATOM 1455 C C . SER A 1 198 ? 48.274 64.604 116.980 1.00 74.71 235 SER A C 1
ATOM 1456 O O . SER A 1 198 ? 49.277 65.222 116.596 1.00 83.33 235 SER A O 1
ATOM 1459 N N . GLY A 1 199 ? 47.988 63.374 116.558 1.00 75.87 236 GLY A N 1
ATOM 1460 C CA . GLY A 1 199 ? 48.860 62.691 115.631 1.00 77.90 236 GLY A CA 1
ATOM 1461 C C . GLY A 1 199 ? 50.017 61.955 116.271 1.00 77.63 236 GLY A C 1
ATOM 1462 O O . GLY A 1 199 ? 50.963 61.590 115.568 1.00 70.35 236 GLY A O 1
ATOM 1463 N N . LYS A 1 200 ? 49.987 61.745 117.583 1.00 82.38 237 LYS A N 1
ATOM 1464 C CA . LYS A 1 200 ? 50.982 60.902 118.227 1.00 72.27 237 LYS A CA 1
ATOM 1465 C C . LYS A 1 200 ? 50.675 59.436 117.923 1.00 70.15 237 LYS A C 1
ATOM 1466 O O . LYS A 1 200 ? 49.516 59.057 117.707 1.00 71.15 237 LYS A O 1
ATOM 1472 N N . TRP A 1 201 ? 51.726 58.607 117.916 1.00 58.29 238 TRP A N 1
ATOM 1473 C CA . TRP A 1 201 ? 51.589 57.183 117.610 1.00 54.97 238 TRP A CA 1
ATOM 1474 C C . TRP A 1 201 ? 50.987 56.447 118.804 1.00 63.03 238 TRP A C 1
ATOM 1475 O O . TRP A 1 201 ? 51.579 56.433 119.890 1.00 82.77 238 TRP A O 1
ATOM 1486 N N . LEU A 1 202 ? 49.811 55.829 118.592 1.00 70.55 239 LEU A N 1
ATOM 1487 C CA . LEU A 1 202 ? 49.160 54.950 119.559 1.00 53.31 239 LEU A CA 1
ATOM 1488 C C . LEU A 1 202 ? 49.440 53.484 119.263 1.00 59.77 239 LEU A C 1
ATOM 1489 O O . LEU A 1 202 ? 49.563 52.672 120.191 1.00 65.68 239 LEU A O 1
ATOM 1494 N N . ALA A 1 203 ? 49.521 53.147 117.977 1.00 61.27 240 ALA A N 1
ATOM 1495 C CA . ALA A 1 203 ? 49.902 51.818 117.515 1.00 58.34 240 ALA A CA 1
ATOM 1496 C C . ALA A 1 203 ? 50.734 52.022 116.266 1.00 55.64 240 ALA A C 1
ATOM 1497 O O . ALA A 1 203 ? 50.239 52.593 115.288 1.00 61.15 240 ALA A O 1
ATOM 1499 N N . ALA A 1 204 ? 51.988 51.576 116.311 1.00 59.17 241 ALA A N 1
ATOM 1500 C CA . ALA A 1 204 ? 53.020 51.929 115.353 1.00 55.03 241 ALA A CA 1
ATOM 1501 C C . ALA A 1 204 ? 53.686 50.686 114.790 1.00 57.16 241 ALA A C 1
ATOM 1502 O O . ALA A 1 204 ? 53.457 49.576 115.268 1.00 77.29 241 ALA A O 1
ATOM 1504 N N . PRO A 1 205 ? 54.505 50.850 113.750 1.00 58.98 242 PRO A N 1
ATOM 1505 C CA . PRO A 1 205 ? 55.280 49.708 113.235 1.00 69.91 242 PRO A CA 1
ATOM 1506 C C . PRO A 1 205 ? 56.333 49.215 114.213 1.00 79.03 242 PRO A C 1
ATOM 1507 O O . PRO A 1 205 ? 56.380 48.023 114.525 1.00 95.29 242 PRO A O 1
ATOM 1511 N N . ILE A 1 206 ? 57.209 50.102 114.676 1.00 87.01 243 ILE A N 1
ATOM 1512 C CA . ILE A 1 206 ? 58.167 49.736 115.717 1.00 77.59 243 ILE A CA 1
ATOM 1513 C C . ILE A 1 206 ? 57.696 50.388 117.011 1.00 62.00 243 ILE A C 1
ATOM 1514 O O . ILE A 1 206 ? 56.953 51.378 116.968 1.00 65.11 243 ILE A O 1
ATOM 1519 N N . PRO A 1 207 ? 58.068 49.856 118.176 1.00 62.51 244 PRO A N 1
ATOM 1520 C CA . PRO A 1 207 ? 57.591 50.456 119.432 1.00 67.65 244 PRO A CA 1
ATOM 1521 C C . PRO A 1 207 ? 58.268 51.771 119.767 1.00 62.87 244 PRO A C 1
ATOM 1522 O O . PRO A 1 207 ? 57.715 52.548 120.559 1.00 60.85 244 PRO A O 1
ATOM 1526 N N . GLU A 1 208 ? 59.431 52.052 119.169 1.00 65.55 245 GLU A N 1
ATOM 1527 C CA . GLU A 1 208 ? 60.115 53.316 119.410 1.00 65.74 245 GLU A CA 1
ATOM 1528 C C . GLU A 1 208 ? 59.264 54.514 118.989 1.00 64.21 245 GLU A C 1
ATOM 1529 O O . GLU A 1 208 ? 59.403 55.601 119.563 1.00 72.25 245 GLU A O 1
ATOM 1535 N N . LEU A 1 209 ? 58.354 54.333 118.026 1.00 62.58 246 LEU A N 1
ATOM 1536 C CA . LEU A 1 209 ? 57.514 55.425 117.534 1.00 61.67 246 LEU A CA 1
ATOM 1537 C C . LEU A 1 209 ? 56.361 55.786 118.462 1.00 59.15 246 LEU A C 1
ATOM 1538 O O . LEU A 1 209 ? 55.752 56.845 118.276 1.00 72.01 246 LEU A O 1
ATOM 1543 N N . LEU A 1 210 ? 56.034 54.954 119.443 1.00 58.13 247 LEU A N 1
ATOM 1544 C CA . LEU A 1 210 ? 54.848 55.227 120.242 1.00 71.59 247 LEU A CA 1
ATOM 1545 C C . LEU A 1 210 ? 54.995 56.532 121.015 1.00 64.06 247 LEU A C 1
ATOM 1546 O O . LEU A 1 210 ? 56.081 56.874 121.493 1.00 66.42 247 LEU A O 1
ATOM 1551 N N . MET A 1 211 ? 53.886 57.271 121.117 1.00 66.31 248 MET A N 1
ATOM 1552 C CA . MET A 1 211 ? 53.831 58.477 121.933 1.00 57.93 248 MET A CA 1
ATOM 1553 C C . MET A 1 211 ? 54.511 59.655 121.241 1.00 67.87 248 MET A C 1
ATOM 1554 O O . MET A 1 211 ? 54.397 60.801 121.694 1.00 80.24 248 MET A O 1
ATOM 1559 N N . LYS A 1 212 ? 55.248 59.382 120.168 1.00 63.99 249 LYS A N 1
ATOM 1560 C CA . LYS A 1 212 ? 55.866 60.433 119.374 1.00 64.55 249 LYS A CA 1
ATOM 1561 C C . LYS A 1 212 ? 54.891 60.939 118.317 1.00 63.81 249 LYS A C 1
ATOM 1562 O O . LYS A 1 212 ? 53.964 60.231 117.915 1.00 72.53 249 LYS A O 1
ATOM 1568 N N . GLU A 1 213 ? 55.107 62.176 117.873 1.00 71.62 250 GLU A N 1
ATOM 1569 C CA . GLU A 1 213 ? 54.247 62.781 116.869 1.00 66.14 250 GLU A CA 1
ATOM 1570 C C . GLU A 1 213 ? 54.612 62.276 115.480 1.00 70.91 250 GLU A C 1
ATOM 1571 O O . GLU A 1 213 ? 55.780 62.036 115.164 1.00 94.15 250 GLU A O 1
ATOM 1577 N N . TYR A 1 214 ? 53.594 62.104 114.650 1.00 78.49 251 TYR A N 1
ATOM 1578 C CA . TYR A 1 214 ? 53.826 61.670 113.283 1.00 77.68 251 TYR A CA 1
ATOM 1579 C C . TYR A 1 214 ? 54.611 62.734 112.530 1.00 74.16 251 TYR A C 1
ATOM 1580 O O . TYR A 1 214 ? 54.256 63.918 112.551 1.00 90.24 251 TYR A O 1
ATOM 1589 N N . ASP A 1 215 ? 55.704 62.316 111.891 1.00 76.49 252 ASP A N 1
ATOM 1590 C CA . ASP A 1 215 ? 56.428 63.216 111.003 1.00 105.48 252 ASP A CA 1
ATOM 1591 C C . ASP A 1 215 ? 56.986 62.461 109.799 1.00 112.77 252 ASP A C 1
ATOM 1592 O O . ASP A 1 215 ? 57.907 62.958 109.133 1.00 128.43 252 ASP A O 1
ATOM 1597 N N . GLY A 1 216 ? 56.439 61.280 109.501 1.00 94.52 253 GLY A N 1
ATOM 1598 C CA . GLY A 1 216 ? 56.825 60.526 108.326 1.00 90.75 253 GLY A CA 1
ATOM 1599 C C . GLY A 1 216 ? 56.385 61.188 107.040 1.00 99.03 253 GLY A C 1
ATOM 1600 O O . GLY A 1 216 ? 56.062 62.379 107.023 1.00 102.56 253 GLY A O 1
ATOM 1601 N N . GLU A 1 217 ? 56.377 60.430 105.951 1.00 97.55 254 GLU A N 1
ATOM 1602 C CA . GLU A 1 217 ? 55.858 60.955 104.699 1.00 101.65 254 GLU A CA 1
ATOM 1603 C C . GLU A 1 217 ? 54.372 61.274 104.834 1.00 95.50 254 GLU A C 1
ATOM 1604 O O . GLU A 1 217 ? 53.641 60.631 105.589 1.00 91.00 254 GLU A O 1
ATOM 1610 N N . GLY A 1 218 ? 53.935 62.301 104.113 1.00 103.74 255 GLY A N 1
ATOM 1611 C CA . GLY A 1 218 ? 52.537 62.687 104.143 1.00 94.84 255 GLY A CA 1
ATOM 1612 C C . GLY A 1 218 ? 52.089 63.363 105.417 1.00 88.49 255 GLY A C 1
ATOM 1613 O O . GLY A 1 218 ? 50.895 63.332 105.737 1.00 98.32 255 GLY A O 1
ATOM 1614 N N . VAL A 1 219 ? 53.011 63.997 106.144 1.00 89.98 256 VAL A N 1
ATOM 1615 C CA . VAL A 1 219 ? 52.689 64.566 107.450 1.00 95.26 256 VAL A CA 1
ATOM 1616 C C . VAL A 1 219 ? 51.591 65.624 107.334 1.00 91.06 256 VAL A C 1
ATOM 1617 O O . VAL A 1 219 ? 50.654 65.659 108.144 1.00 82.18 256 VAL A O 1
ATOM 1621 N N . GLU A 1 220 ? 51.679 66.500 106.331 1.00 89.44 257 GLU A N 1
ATOM 1622 C CA . GLU A 1 220 ? 50.704 67.582 106.232 1.00 95.73 257 GLU A CA 1
ATOM 1623 C C . GLU A 1 220 ? 49.295 67.041 106.026 1.00 88.09 257 GLU A C 1
ATOM 1624 O O . GLU A 1 220 ? 48.328 67.587 106.573 1.00 93.09 257 GLU A O 1
ATOM 1630 N N . SER A 1 221 ? 49.152 65.968 105.248 1.00 88.18 258 SER A N 1
ATOM 1631 C CA . SER A 1 221 ? 47.825 65.392 105.060 1.00 83.89 258 SER A CA 1
ATOM 1632 C C . SER A 1 221 ? 47.260 64.875 106.379 1.00 76.65 258 SER A C 1
ATOM 1633 O O . SER A 1 221 ? 46.063 65.015 106.644 1.00 71.03 258 SER A O 1
ATOM 1636 N N . VAL A 1 222 ? 48.111 64.297 107.231 1.00 94.80 259 VAL A N 1
ATOM 1637 C CA . VAL A 1 222 ? 47.671 63.910 108.571 1.00 80.91 259 VAL A CA 1
ATOM 1638 C C . VAL A 1 222 ? 47.116 65.115 109.319 1.00 87.95 259 VAL A C 1
ATOM 1639 O O . VAL A 1 222 ? 46.025 65.058 109.898 1.00 82.01 259 VAL A O 1
ATOM 1643 N N . LYS A 1 223 ? 47.858 66.227 109.319 1.00 96.12 260 LYS A N 1
ATOM 1644 C CA . LYS A 1 223 ? 47.377 67.445 109.966 1.00 95.64 260 LYS A CA 1
ATOM 1645 C C . LYS A 1 223 ? 46.081 67.948 109.335 1.00 102.16 260 LYS A C 1
ATOM 1646 O O . LYS A 1 223 ? 45.194 68.447 110.048 1.00 82.87 260 LYS A O 1
ATOM 1652 N N . ASP A 1 224 ? 45.947 67.814 108.009 1.00 95.99 261 ASP A N 1
ATOM 1653 C CA . ASP A 1 224 ? 44.727 68.253 107.336 1.00 88.95 261 ASP A CA 1
ATOM 1654 C C . ASP A 1 224 ? 43.571 67.287 107.565 1.00 79.94 261 ASP A C 1
ATOM 1655 O O . ASP A 1 224 ? 42.431 67.719 107.771 1.00 91.30 261 ASP A O 1
ATOM 1660 N N . ALA A 1 225 ? 43.835 65.979 107.524 1.00 90.05 262 ALA A N 1
ATOM 1661 C CA . ALA A 1 225 ? 42.805 65.016 107.907 1.00 81.74 262 ALA A CA 1
ATOM 1662 C C . ALA A 1 225 ? 42.318 65.284 109.326 1.00 84.31 262 ALA A C 1
ATOM 1663 O O . ALA A 1 225 ? 41.110 65.276 109.595 1.00 79.35 262 ALA A O 1
ATOM 1665 N N . LEU A 1 226 ? 43.250 65.549 110.243 1.00 86.18 263 LEU A N 1
ATOM 1666 C CA . LEU A 1 226 ? 42.883 65.876 111.617 1.00 83.09 263 LEU A CA 1
ATOM 1667 C C . LEU A 1 226 ? 41.977 67.102 111.702 1.00 81.40 263 LEU A C 1
ATOM 1668 O O . LEU A 1 226 ? 41.176 67.211 112.635 1.00 81.17 263 LEU A O 1
ATOM 1673 N N . SER A 1 227 ? 42.095 68.041 110.759 1.00 86.43 264 SER A N 1
ATOM 1674 C CA . SER A 1 227 ? 41.298 69.266 110.834 1.00 83.10 264 SER A CA 1
ATOM 1675 C C . SER A 1 227 ? 39.918 69.074 110.211 1.00 90.26 264 SER A C 1
ATOM 1676 O O . SER A 1 227 ? 38.886 69.332 110.845 1.00 82.96 264 SER A O 1
ATOM 1679 N N . THR A 1 228 ? 39.889 68.631 108.957 1.00 92.48 265 THR A N 1
ATOM 1680 C CA . THR A 1 228 ? 38.632 68.398 108.261 1.00 83.45 265 THR A CA 1
ATOM 1681 C C . THR A 1 228 ? 37.854 67.226 108.846 1.00 79.68 265 THR A C 1
ATOM 1682 O O . THR A 1 228 ? 36.632 67.163 108.686 1.00 84.63 265 THR A O 1
ATOM 1686 N N . GLY A 1 229 ? 38.523 66.297 109.513 1.00 85.35 266 GLY A N 1
ATOM 1687 C CA . GLY A 1 229 ? 37.849 65.117 110.013 1.00 93.80 266 GLY A CA 1
ATOM 1688 C C . GLY A 1 229 ? 37.439 64.170 108.907 1.00 88.79 266 GLY A C 1
ATOM 1689 O O . GLY A 1 229 ? 36.682 63.222 109.135 1.00 80.73 266 GLY A O 1
ATOM 1690 N N . THR A 1 230 ? 37.934 64.420 107.706 1.00 88.04 267 THR A N 1
ATOM 1691 C CA . THR A 1 230 ? 37.683 63.563 106.566 1.00 84.37 267 THR A CA 1
ATOM 1692 C C . THR A 1 230 ? 38.940 62.789 106.188 1.00 76.84 267 THR A C 1
ATOM 1693 O O . THR A 1 230 ? 40.054 63.149 106.580 1.00 63.64 267 THR A O 1
ATOM 1697 N N . PRO A 1 231 ? 38.786 61.696 105.454 1.00 76.69 268 PRO A N 1
ATOM 1698 C CA . PRO A 1 231 ? 39.935 60.839 105.153 1.00 73.43 268 PRO A CA 1
ATOM 1699 C C . PRO A 1 231 ? 40.887 61.482 104.164 1.00 65.97 268 PRO A C 1
ATOM 1700 O O . PRO A 1 231 ? 40.493 62.275 103.308 1.00 83.38 268 PRO A O 1
ATOM 1704 N N . ARG A 1 232 ? 42.163 61.139 104.304 1.00 70.43 269 ARG A N 1
ATOM 1705 C CA . ARG A 1 232 ? 43.183 61.482 103.327 1.00 64.90 269 ARG A CA 1
ATOM 1706 C C . ARG A 1 232 ? 43.946 60.218 102.941 1.00 72.39 269 ARG A C 1
ATOM 1707 O O . ARG A 1 232 ? 43.871 59.189 103.623 1.00 75.22 269 ARG A O 1
ATOM 1715 N N . MET A 1 233 ? 44.667 60.299 101.820 1.00 66.89 270 MET A N 1
ATOM 1716 C CA . MET A 1 233 ? 45.516 59.208 101.361 1.00 65.44 270 MET A CA 1
ATOM 1717 C C . MET A 1 233 ? 46.881 59.761 100.994 1.00 80.74 270 MET A C 1
ATOM 1718 O O . MET A 1 233 ? 46.989 60.652 100.148 1.00 109.78 270 MET A O 1
ATOM 1723 N N . ILE A 1 234 ? 47.912 59.230 101.637 1.00 86.30 271 ILE A N 1
ATOM 1724 C CA . ILE A 1 234 ? 49.296 59.534 101.308 1.00 77.79 271 ILE A CA 1
ATOM 1725 C C . ILE A 1 234 ? 49.745 58.530 100.256 1.00 87.20 271 ILE A C 1
ATOM 1726 O O . ILE A 1 234 ? 49.708 57.317 100.495 1.00 93.48 271 ILE A O 1
ATOM 1731 N N . GLU A 1 235 ? 50.133 59.027 99.082 1.00 79.33 272 GLU A N 1
ATOM 1732 C CA . GLU A 1 235 ? 50.423 58.158 97.953 1.00 89.74 272 GLU A CA 1
ATOM 1733 C C . GLU A 1 235 ? 51.913 57.873 97.849 1.00 97.31 272 GLU A C 1
ATOM 1734 O O . GLU A 1 235 ? 52.745 58.773 97.990 1.00 112.99 272 GLU A O 1
ATOM 1740 N N . ASN A 1 236 ? 52.219 56.617 97.643 1.00 98.06 273 ASN A N 1
ATOM 1741 C CA . ASN A 1 236 ? 53.565 56.217 97.436 1.00 123.83 273 ASN A CA 1
ATOM 1742 C C . ASN A 1 236 ? 54.586 56.615 98.437 1.00 133.84 273 ASN A C 1
ATOM 1743 O O . ASN A 1 236 ? 55.292 57.572 98.222 1.00 127.76 273 ASN A O 1
ATOM 1748 N N . LEU A 1 237 ? 54.602 55.946 99.577 1.00 131.82 274 LEU A N 1
ATOM 1749 C CA . LEU A 1 237 ? 55.671 56.171 100.517 1.00 124.96 274 LEU A CA 1
ATOM 1750 C C . LEU A 1 237 ? 56.332 54.869 100.759 1.00 141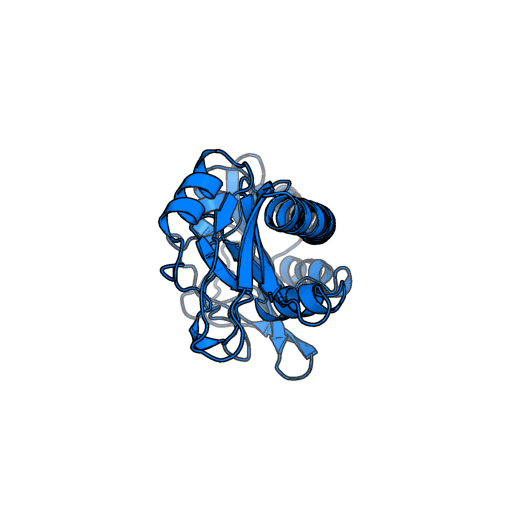.85 274 LEU A C 1
ATOM 1751 O O . LEU A 1 237 ? 55.727 53.835 100.532 1.00 132.98 274 LEU A O 1
ATOM 1756 N N . THR A 1 238 ? 57.611 54.934 101.143 1.00 158.07 275 THR A N 1
ATOM 1757 C CA . THR A 1 238 ? 58.496 53.769 101.166 1.00 144.84 275 THR A CA 1
ATOM 1758 C C . THR A 1 238 ? 59.191 53.492 102.456 1.00 132.72 275 THR A C 1
ATOM 1759 O O . THR A 1 238 ? 59.845 54.344 102.982 1.00 117.66 275 THR A O 1
ATOM 1763 N N . TYR A 1 239 ? 59.079 52.276 102.947 1.00 131.37 276 TYR A N 1
ATOM 1764 C CA . TYR A 1 239 ? 59.884 51.863 104.052 1.00 134.01 276 TYR A CA 1
ATOM 1765 C C . TYR A 1 239 ? 60.845 51.120 103.166 1.00 142.85 276 TYR A C 1
ATOM 1766 O O . TYR A 1 239 ? 60.493 50.105 102.608 1.00 147.87 276 TYR A O 1
ATOM 1775 N N . ASP A 1 240 ? 62.065 51.634 103.045 1.00 140.69 277 ASP A N 1
ATOM 1776 C CA . ASP A 1 240 ? 62.739 51.807 101.777 1.00 152.00 277 ASP A CA 1
ATOM 1777 C C . ASP A 1 240 ? 63.140 50.680 100.857 1.00 158.31 277 ASP A C 1
ATOM 1778 O O . ASP A 1 240 ? 63.720 49.686 101.225 1.00 152.73 277 ASP A O 1
ATOM 1783 N N . GLY A 1 241 ? 62.837 50.946 99.599 1.00 166.28 278 GLY A N 1
ATOM 1784 C CA . GLY A 1 241 ? 62.982 50.004 98.534 1.00 171.36 278 GLY A CA 1
ATOM 1785 C C . GLY A 1 241 ? 61.945 48.923 98.527 1.00 168.97 278 GLY A C 1
ATOM 1786 O O . GLY A 1 241 ? 61.330 48.673 9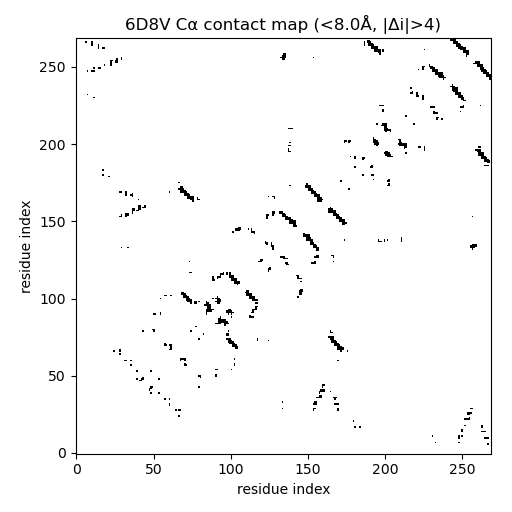7.517 1.00 161.00 278 GLY A O 1
ATOM 1787 N N . ASN A 1 242 ? 61.794 48.246 99.655 1.00 169.53 279 ASN A N 1
ATOM 1788 C CA . ASN A 1 242 ? 61.369 46.871 99.641 1.00 161.06 279 ASN A CA 1
ATOM 1789 C C . ASN A 1 242 ? 60.000 46.621 99.033 1.00 169.20 279 ASN A C 1
ATOM 1790 O O . ASN A 1 242 ? 59.864 45.819 98.112 1.00 172.54 279 ASN A O 1
ATOM 1792 N N . GLU A 1 243 ? 59.001 47.358 99.485 1.00 164.37 280 GLU A N 1
ATOM 1793 C CA . GLU A 1 243 ? 57.678 47.321 98.887 1.00 158.36 280 GLU A CA 1
ATOM 1794 C C . GLU A 1 243 ? 57.154 48.656 99.236 1.00 156.68 280 GLU A C 1
ATOM 1795 O O . GLU A 1 243 ? 57.235 49.042 100.387 1.00 151.51 280 GLU A O 1
ATOM 1797 N N . PRO A 1 244 ? 56.603 49.381 98.182 1.00 143.11 281 PRO A N 1
ATOM 1798 C CA . PRO A 1 244 ? 56.082 50.673 98.589 1.00 131.56 281 PRO A CA 1
ATOM 1799 C C . PRO A 1 244 ? 54.602 50.561 98.636 1.00 125.44 281 PRO A C 1
ATOM 1800 O O . PRO A 1 244 ? 54.027 49.642 98.102 1.00 133.14 281 PRO A O 1
ATOM 1804 N N . PHE A 1 245 ? 53.987 51.469 99.350 1.00 115.85 282 PHE A N 1
ATOM 1805 C CA . PHE A 1 245 ? 52.596 51.328 99.653 1.00 112.40 282 PHE A CA 1
ATOM 1806 C C . PHE A 1 245 ? 51.964 52.650 99.839 1.00 107.55 282 PHE A C 1
ATOM 1807 O O . PHE A 1 245 ? 52.604 53.676 99.771 1.00 95.32 282 PHE A O 1
ATOM 1815 N N . ASP A 1 246 ? 50.673 52.593 100.057 1.00 100.02 283 ASP A N 1
ATOM 1816 C CA . ASP A 1 246 ? 49.892 53.796 100.297 1.00 95.19 283 ASP A CA 1
ATOM 1817 C C . ASP A 1 246 ? 49.464 53.848 101.759 1.00 94.14 283 ASP A C 1
ATOM 1818 O O . ASP A 1 246 ? 49.195 52.817 102.382 1.00 92.88 283 ASP A O 1
ATOM 1823 N N . ARG A 1 247 ? 49.386 55.060 102.303 1.00 90.49 284 ARG A N 1
ATOM 1824 C CA . ARG A 1 247 ? 48.937 55.278 103.675 1.00 63.10 284 ARG A CA 1
ATOM 1825 C C . ARG A 1 247 ? 47.612 56.020 103.621 1.00 78.13 284 ARG A C 1
ATOM 1826 O O . ARG A 1 247 ? 47.560 57.168 103.174 1.00 89.94 284 ARG A O 1
ATOM 1834 N N . VAL A 1 248 ? 46.542 55.367 104.063 1.00 70.21 285 VAL A N 1
ATOM 1835 C CA . VAL A 1 248 ? 45.238 56.004 104.185 1.00 66.31 285 VAL A CA 1
ATOM 1836 C C . VAL A 1 248 ? 45.019 56.371 105.645 1.00 71.65 285 VAL A C 1
ATOM 1837 O O . VAL A 1 248 ? 45.198 55.533 106.539 1.00 83.73 285 VAL A O 1
ATOM 1841 N N . VAL A 1 249 ? 44.630 57.618 105.888 1.00 59.51 286 VAL A N 1
ATOM 1842 C CA . VAL A 1 249 ? 44.349 58.107 107.231 1.00 68.80 286 VAL A CA 1
ATOM 1843 C C . VAL A 1 249 ? 42.846 58.300 107.366 1.00 67.37 286 VAL A C 1
ATOM 1844 O O . VAL A 1 249 ? 42.191 58.826 106.459 1.00 72.23 286 VAL A O 1
ATOM 1848 N N . TYR A 1 250 ? 42.295 57.860 108.496 1.00 71.45 287 TYR A N 1
ATOM 1849 C CA . TYR A 1 250 ? 40.845 57.816 108.693 1.00 65.85 287 TYR A CA 1
ATOM 1850 C C . TYR A 1 250 ? 40.528 58.335 110.090 1.00 68.59 287 TYR A C 1
ATOM 1851 O O . TYR A 1 250 ? 40.591 57.589 111.077 1.00 77.74 287 TYR A O 1
ATOM 1860 N N . PRO A 1 251 ? 40.208 59.622 110.213 1.00 68.46 288 PRO A N 1
ATOM 1861 C CA . PRO A 1 251 ? 39.766 60.146 111.509 1.00 71.85 288 PRO A CA 1
ATOM 1862 C C . PRO A 1 251 ? 38.421 59.564 111.899 1.00 63.65 288 PRO A C 1
ATOM 1863 O O . PRO A 1 251 ? 37.603 59.211 111.045 1.00 66.02 288 PRO A O 1
ATOM 1867 N N . PHE A 1 252 ? 38.207 59.451 113.208 1.00 53.53 289 PHE A N 1
ATOM 1868 C CA . PHE A 1 252 ? 36.926 58.997 113.733 1.00 55.51 289 PHE A CA 1
ATOM 1869 C C . PHE A 1 252 ? 36.775 59.497 115.163 1.00 61.63 289 PHE A C 1
ATOM 1870 O O . PHE A 1 252 ? 37.719 59.426 115.954 1.00 67.41 289 PHE A O 1
ATOM 1878 N N . SER A 1 253 ? 35.584 60.001 115.484 1.00 68.81 290 SER A N 1
ATOM 1879 C CA . SER A 1 253 ? 35.315 60.574 116.799 1.00 72.23 290 SER A CA 1
ATOM 1880 C C . SER A 1 253 ? 35.144 59.498 117.862 1.00 62.97 290 SER A C 1
ATOM 1881 O O . SER A 1 253 ? 34.510 58.464 117.630 1.00 59.48 290 SER A O 1
ATOM 1884 N N . LEU A 1 254 ? 35.624 59.753 119.033 1.00 69.01 291 LEU A N 1
ATOM 1885 C CA . LEU A 1 254 ? 35.547 58.783 120.046 1.00 59.07 291 LEU A CA 1
ATOM 1886 C C . LEU A 1 254 ? 34.407 59.232 120.814 1.00 79.72 291 LEU A C 1
ATOM 1887 O O . LEU A 1 254 ? 34.212 60.390 120.892 1.00 102.37 291 LEU A O 1
ATOM 1892 N N . PRO A 1 255 ? 33.598 58.240 121.377 1.00 70.95 292 PRO A N 1
ATOM 1893 C CA . PRO A 1 255 ? 32.327 58.711 121.828 1.00 54.60 292 PRO A CA 1
ATOM 1894 C C . PRO A 1 255 ? 32.145 59.722 122.869 1.00 104.20 292 PRO A C 1
ATOM 1895 O O . PRO A 1 255 ? 31.422 60.630 122.510 1.00 158.02 292 PRO A O 1
ATOM 1899 N N . ASP A 1 256 ? 32.709 59.657 124.052 1.00 63.78 293 ASP A N 1
ATOM 1900 C CA . ASP A 1 256 ? 32.239 60.569 125.070 1.00 65.27 293 ASP A CA 1
ATOM 1901 C C . ASP A 1 256 ? 33.218 61.525 125.592 1.00 59.21 293 ASP A C 1
ATOM 1902 O O . ASP A 1 256 ? 32.891 62.340 126.353 1.00 69.86 293 ASP A O 1
ATOM 1907 N N . VAL A 1 257 ? 34.440 61.397 125.153 1.00 70.71 294 VAL A N 1
ATOM 1908 C CA . VAL A 1 257 ? 35.609 61.995 125.736 1.00 69.37 294 VAL A CA 1
ATOM 1909 C C . VAL A 1 257 ? 36.122 63.097 124.907 1.00 79.24 294 VAL A C 1
ATOM 1910 O O . VAL A 1 257 ? 37.176 63.559 125.044 1.00 97.71 294 VAL A O 1
ATOM 1914 N N . ASN A 1 258 ? 35.340 63.509 123.992 1.00 69.55 295 ASN A N 1
ATOM 1915 C CA . ASN A 1 258 ? 35.656 64.721 123.238 1.00 73.74 295 ASN A CA 1
ATOM 1916 C C . ASN A 1 258 ? 37.058 64.647 122.624 1.00 87.11 295 ASN A C 1
ATOM 1917 O O . ASN A 1 258 ? 38.002 65.325 123.041 1.00 87.08 295 ASN A O 1
ATOM 1922 N N . ALA A 1 259 ? 37.160 63.801 121.602 1.00 78.01 296 ALA A N 1
ATOM 1923 C CA . ALA A 1 259 ? 38.417 63.614 120.893 1.00 69.02 296 ALA A CA 1
ATOM 1924 C C . ALA A 1 259 ? 38.168 62.719 119.690 1.00 66.18 296 ALA A C 1
ATOM 1925 O O . ALA A 1 259 ? 37.138 62.051 119.594 1.00 67.43 296 ALA A O 1
ATOM 1927 N N . GLN A 1 260 ? 39.124 62.721 118.769 1.00 68.36 297 GLN A N 1
ATOM 1928 C CA . GLN A 1 260 ? 39.103 61.816 117.636 1.00 64.36 297 GLN A CA 1
ATOM 1929 C C . GLN A 1 260 ? 40.480 61.188 117.471 1.00 65.96 297 GLN A C 1
ATOM 1930 O O . GLN A 1 260 ? 41.495 61.735 117.909 1.00 58.21 297 GLN A O 1
ATOM 1936 N N . TRP A 1 261 ? 40.498 60.024 116.833 1.00 60.90 298 TRP A N 1
ATOM 1937 C CA . TRP A 1 261 ? 41.727 59.321 116.508 1.00 60.64 298 TRP A CA 1
ATOM 1938 C C . TRP A 1 261 ? 41.808 59.069 115.008 1.00 59.71 298 TRP A C 1
ATOM 1939 O O . TRP A 1 261 ? 40.808 59.133 114.287 1.00 72.99 298 TRP A O 1
ATOM 1950 N N . LEU A 1 262 ? 43.015 58.763 114.546 1.00 57.96 299 LEU A N 1
ATOM 1951 C CA . LEU A 1 262 ? 43.262 58.376 113.165 1.00 62.82 299 LEU A CA 1
ATOM 1952 C C . LEU A 1 262 ? 43.539 56.882 113.107 1.00 64.41 299 LEU A C 1
ATOM 1953 O O . LEU A 1 262 ? 44.412 56.372 113.817 1.00 68.41 299 LEU A O 1
ATOM 1958 N N . VAL A 1 263 ? 42.797 56.193 112.268 1.00 65.42 300 VAL A N 1
ATOM 1959 C CA . VAL A 1 263 ? 43.197 54.885 111.788 1.00 51.08 300 VAL A CA 1
ATOM 1960 C C . VAL A 1 263 ? 44.110 55.113 110.595 1.00 62.82 300 VAL A C 1
ATOM 1961 O O . VAL A 1 263 ? 43.819 55.941 109.724 1.00 65.22 300 VAL A O 1
ATOM 1965 N N . LEU A 1 264 ? 45.239 54.430 110.585 1.00 61.30 301 LEU A N 1
ATOM 1966 C CA . LEU A 1 264 ? 46.117 54.394 109.430 1.00 69.70 301 LEU A CA 1
ATOM 1967 C C . LEU A 1 264 ? 46.064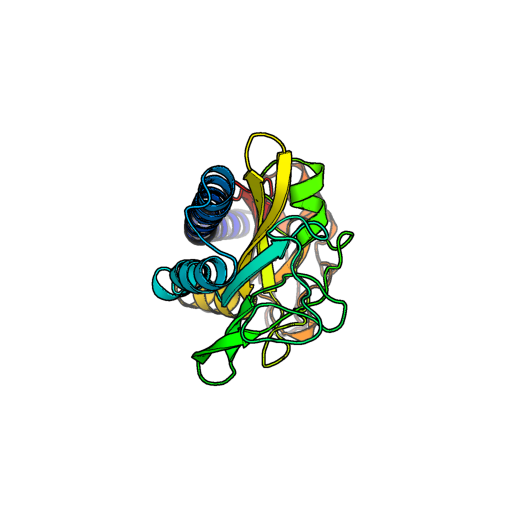 52.986 108.875 1.00 60.25 301 LEU A C 1
ATOM 1968 O O . LEU A 1 264 ? 46.240 52.012 109.614 1.00 70.22 301 LEU A O 1
ATOM 1973 N N . VAL A 1 265 ? 45.828 52.877 107.583 1.00 55.08 302 VAL A N 1
ATOM 1974 C CA . VAL A 1 265 ? 45.742 51.585 106.928 1.00 66.19 302 VAL A CA 1
ATOM 1975 C C . VAL A 1 265 ? 46.744 51.611 105.786 1.00 63.24 302 VAL A C 1
ATOM 1976 O O . VAL A 1 265 ? 46.670 52.475 104.902 1.00 62.81 302 VAL A O 1
ATOM 1980 N N . ASP A 1 266 ? 47.710 50.703 105.841 1.00 65.20 303 ASP A N 1
ATOM 1981 C CA . ASP A 1 266 ? 48.804 50.663 104.889 1.00 64.72 303 ASP A CA 1
ATOM 1982 C C . ASP A 1 266 ? 48.539 49.538 103.903 1.00 71.61 303 ASP A C 1
ATOM 1983 O O . ASP A 1 266 ? 48.353 48.384 104.308 1.00 80.89 303 ASP A O 1
ATOM 1988 N N . VAL A 1 267 ? 48.498 49.883 102.620 1.00 72.13 304 VAL A N 1
ATOM 1989 C CA . VAL A 1 267 ? 48.215 48.924 101.561 1.00 87.01 304 VAL A CA 1
ATOM 1990 C C . VAL A 1 267 ? 49.405 48.906 100.610 1.00 104.78 304 VAL A C 1
ATOM 1991 O O . VAL A 1 267 ? 49.750 49.938 100.033 1.00 104.30 304 VAL A O 1
ATOM 1995 N N . PRO A 1 268 ? 50.085 47.773 100.447 1.00 107.28 305 PRO A N 1
ATOM 1996 C CA . PRO A 1 268 ? 51.227 47.717 99.531 1.00 102.66 305 PRO A CA 1
ATOM 1997 C C . PRO A 1 268 ? 50.798 47.570 98.078 1.00 108.49 305 PRO A C 1
ATOM 1998 O O . PRO A 1 268 ? 49.757 46.989 97.756 1.00 119.98 305 PRO A O 1
ATOM 2002 N N . ARG A 1 269 ? 51.629 48.123 97.200 1.00 97.33 306 ARG A N 1
ATOM 2003 C CA . ARG A 1 269 ? 51.434 48.043 95.754 1.00 111.80 306 ARG A CA 1
ATOM 2004 C C . ARG A 1 269 ? 51.626 46.626 95.220 1.00 111.47 306 ARG A C 1
ATOM 2005 O O . ARG A 1 269 ? 52.294 46.427 94.202 1.00 107.50 306 ARG A O 1
#

Organism: Rhizobium meliloti (strain 1021) (NCBI:txid266834)

Secondary structure (DSSP, 8-state):
-HHHHHHHHHHHHHHHHHHHHHHHHHHHHHHHHHHHHHHHHHHHHTT-S-HHHHHHHHTHHHHH-TT--EEEEEEPTT-S-----SSBGGGTB-TTS-B-EEEEE-TTS-EEEEE----TTSHHHHHHHHHSS-EEPPPEEESSSSS-EEEEEEEEEEEETTEEEEEEEEEEEHHHHHHHHHHS---SS-EEEEE-TTSBEEE-SSGGGBTSBP-STTHHHHHHHHHH-S-EEEEEEEETTTEEEEEEEEEEEETTTTEEEEEEEEEE-

Foldseek 3Di:
DVVVVVVQVVLQVLVVVLQCVVLVLLVVQLVVFVVLLECLQACQQVVVDALLVNLVVQCVSCVVRVQFFKKKWWWAACQRPNDFADDDQSRQHDNVGGRIWMWGAAPVGDIDTWHDDRPCPDCQNVVQVVVQFKAKDQWDFDDGYNDTFIWMKIKHFRHHPRHTTTIIITIGTLVSSLVSDPVSHAPVVKHKFKAWQQQQGSGDDDPVRHSPHDDFQPNVVVVVCSVVQAKDKRPWDPPPDPWTWIWIWHWDDRPGHGGIMIMIMTGTD

InterPro domains:
  IPR003660 HAMP domain [PF00672] (339-390)
  IPR003660 HAMP domain [PF00672] (429-471)
  IPR003660 HAMP domain [PS50885] (341-394)
  IPR003660 HAMP domain [PS50885] (428-474)
  IPR003660 HAMP domain [SM00304] (341-394)
  IPR003660 HAMP domain [SM00304] (422-474)
  IPR004089 Methyl-accepting chemotaxis protein (MCP) signalling domain [PF00015] (534-690)
  IPR004089 Methyl-accepting chemotaxis protein (MCP) signalling domain [PS50111] (479-708)
  IPR004089 Methyl-accepting chemotaxis protein (MCP) signalling domain [SM00283] (475-722)
  IPR004090 Chemotaxis methyl-accepting receptor [PR00260] (496-525)
  IPR004090 Chemotaxis methyl-accepting receptor [PR00260] (573-600)
  IPR004090 Chemotaxis methyl-accepting receptor [PR00260] (602-631)
  IPR004090 Chemotaxis methyl-accepting receptor [PR00260] (650-679)

Sequence (269 aa):
DRVETLVFDGAKTEARAIASDIAGSVGELAAAARTMSGVLGRGHAGQSTDRAGAINLLKANLEQHGFAFGSWFAEEPKAYDGKDVIDNTERGGNADGAFTPYWSKDRNGNIQLSTFKADYAAEWYGLAAKSGKGAITQPYLAEGTDVPTTMTSIAYPVMSNGRMIGVSGVDISLAALADRLSAVKPFGSGRVYLLSQSGKWLAAPIPELLMKEYDGEGVESVKDALSTGTPRMIENLTYDGNEPFDRVVYPFSLPDVNAQWLVLVDVPR

Solvent-accessible surface area: 12523 Å² total; per-residue (Å²): 118,196,78,26,61,122,29,51,68,27,0,50,88,38,0,128,60,5,6,78,42,1,15,30,13,0,10,121,4,0,54,13,0,162,90,11,7,35,58,1,1,201,5,47,49,54,140,91,20,79,16,53,20,2,11,107,66,1,60,42,9,11,120,133,60,71,34,1,31,0,0,11,2,0,6,57,79,160,20,16,58,51,126,111,23,124,110,62,49,134,96,0,2,10,73,101,25,14,2,0,0,8,30,0,48,34,178,122,52,92,68,53,42,12,28,20,109,23,64,74,100,19,70,29,6,20,70,0,35,195,62,53,156,6,14,6,2,23,6,56,100,8,119,13,10,45,64,96,36,42,1,0,0,0,2,14,15,0,87,10,126,61,192,53,14,0,0,0,0,1,2,0,9,2,66,22,0,47,99,71,8,84,84,44,136,31,84,33,80,0,142,12,27,0,0,0,40,44,0,57,8,0,6,21,46,90,101,113,50,39,62,118,94,3,118,38,90,26,53,118,36,0,60,64,0,29,94,74,33,60,42,68,32,13,109,78,3,53,105,132,55,98,51,45,24,0,4,0,0,24,10,20,85,4,69,78,2,142,23,40,0,0,0,0,1,4,8,44,140

Radius of gyration: 20.25 Å; Cα contacts (8 Å, |Δi|>4): 581; chains: 1; bounding box: 37×34×69 Å

B-factor: mean 95.51, std 28.48, range [42.37, 184.79]